Protein AF-0000000084686403 (afdb_homodimer)

Radius of gyration: 18.76 Å; Cα contacts (8 Å, |Δi|>4): 649; chains: 2; bounding box: 46×58×44 Å

InterPro domains:
  IPR029069 HotDog domain superfamily [SSF54637] (17-140)
  IPR039569 FAS1-like, dehydratase domain region [PF13452] (23-130)

pLDDT: mean 91.97, std 9.53, range [34.69, 98.69]

Sequence (284 aa):
MMSTYVKYSSMSEGDDFLDPVPSFEVTAERVDKYIESTQDETPQLREEDQQGRRIAPPMLAAVYVIEALRTRVGPPGGIHAKQQFKFHRPAYIGETLYTSAKVLKLYERKGRNYVEMTTQTHNQEGELVTSGMITRIWGKEAMMSTYVKYSSMSEGDDFLDPVPSFEVTAERVDKYIESTQDETPQLREEDQQGRRIAPPMLAAVYVIEALRTRVGPPGGIHAKQQFKFHRPAYIGETLYTSAKVLKLYERKGRNYVEMTTQTHNQEGELVTSGMITRIWGKEA

Nearest PDB structures (foldseek):
  4rlu-assembly1_A  TM=8.516E-01  e=9.416E-08  Mycobacterium tuberculosis H37Rv
  4rlj-assembly1_A  TM=8.560E-01  e=1.114E-07  Mycobacterium tuberculosis H37Rv
  4rlw-assembly1_A  TM=8.532E-01  e=1.319E-07  Mycobacterium tuberculosis H37Rv
  4rlt-assembly1_A  TM=8.498E-01  e=3.061E-07  Mycobacterium tuberculosis H37Rv
  8pwz-assembly1_A-2  TM=8.065E-01  e=1.247E-07  Mycobacterium tuberculosis H37Rv

Organism: NCBI:txid1198232

Foldseek 3Di:
DPLDAADLVNDDAFDKDDVVWDKDAAAPVVQVVVCVVVVPPPPQQVDADPVRWHFGDLVVQPCPCVCCCPRNHADPPKDFDDKDKDFDDTHTHGWMKTKIKGFHDWDDDPRWIKTKIKMWMATPVRHTGMIMITMMTGDDDD/DPLDAADLVNDDAFDKDDVVWDKDAAAPVVQVVVCVVVVPPPPQQVDADPVRWHFGDLVVQPCVCVCCCPRNHADPPKDFDDKDKDFDDTHTHGWMKTKIKGFHDWDDDPRWIKTKIKMWMATPVGHTGMIMITMMTGDDDD

Structure (mmCIF, N/CA/C/O backbone):
data_AF-0000000084686403-model_v1
#
loop_
_entity.id
_entity.type
_entity.pdbx_description
1 polymer 'MaoC domain protein dehydratase'
#
loop_
_atom_site.group_PDB
_atom_site.id
_atom_site.type_symbol
_atom_site.label_atom_id
_atom_site.label_alt_id
_atom_site.label_comp_id
_atom_site.label_asym_id
_atom_site.label_entity_id
_atom_site.label_seq_id
_atom_site.pdbx_PDB_ins_code
_atom_site.Cartn_x
_atom_site.Cartn_y
_atom_site.Cartn_z
_atom_site.occupancy
_atom_site.B_iso_or_equiv
_atom_site.auth_seq_id
_atom_site.auth_comp_id
_atom_site.auth_asym_id
_atom_site.auth_atom_id
_atom_site.pdbx_PDB_model_num
ATOM 1 N N . MET A 1 1 ? -6.684 30.422 2.424 1 34.69 1 MET A N 1
ATOM 2 C CA . MET A 1 1 ? -7.715 29.703 3.18 1 34.69 1 MET A CA 1
ATOM 3 C C . MET A 1 1 ? -7.094 28.688 4.125 1 34.69 1 MET A C 1
ATOM 5 O O . MET A 1 1 ? -6.223 27.922 3.725 1 34.69 1 MET A O 1
ATOM 9 N N . MET A 1 2 ? -6.898 28.859 5.352 1 43.03 2 MET A N 1
ATOM 10 C CA . MET A 1 2 ? -5.988 28.297 6.34 1 43.03 2 MET A CA 1
ATOM 11 C C . MET A 1 2 ? -6.113 26.766 6.383 1 43.03 2 MET A C 1
ATOM 13 O O . MET A 1 2 ? -7.207 26.234 6.594 1 43.03 2 MET A O 1
ATOM 17 N N . SER A 1 3 ? -5.559 25.969 5.543 1 53.5 3 SER A N 1
ATOM 18 C CA . SER A 1 3 ? -5.676 24.516 5.555 1 53.5 3 SER A CA 1
ATOM 19 C C . SER A 1 3 ? -5.656 23.969 6.977 1 53.5 3 SER A C 1
ATOM 21 O O . SER A 1 3 ? -4.676 24.141 7.703 1 53.5 3 SER A O 1
ATOM 23 N N . THR A 1 4 ? -6.762 24.094 7.836 1 74.25 4 THR A N 1
ATOM 24 C CA . THR A 1 4 ? -6.945 23.766 9.242 1 74.25 4 THR A CA 1
ATOM 25 C C . THR A 1 4 ? -6.707 22.281 9.492 1 74.25 4 THR A C 1
ATOM 27 O O . THR A 1 4 ? -7.211 21.438 8.75 1 74.25 4 THR A O 1
ATOM 30 N N . TYR A 1 5 ? -5.539 21.875 9.977 1 82.81 5 TYR A N 1
ATOM 31 C CA . TYR A 1 5 ? -5.238 20.516 10.398 1 82.81 5 TYR A CA 1
ATOM 32 C C . TYR A 1 5 ? -5.656 20.281 11.844 1 82.81 5 TYR A C 1
ATOM 34 O O . TYR A 1 5 ? -5.98 21.234 12.562 1 82.81 5 TYR A O 1
ATOM 42 N N . VAL A 1 6 ? -5.742 19.047 12.18 1 88.75 6 VAL A N 1
ATOM 43 C CA . VAL A 1 6 ? -6.102 18.656 13.539 1 88.75 6 VAL A CA 1
ATOM 44 C C . VAL A 1 6 ? -4.871 18.719 14.438 1 88.75 6 VAL A C 1
ATOM 46 O O . VAL A 1 6 ? -3.844 18.109 14.133 1 88.75 6 VAL A O 1
ATOM 49 N N . LYS A 1 7 ? -4.992 19.406 15.508 1 90.75 7 LYS A N 1
ATOM 50 C CA . LYS A 1 7 ? -3.898 19.453 16.484 1 90.75 7 LYS A CA 1
ATOM 51 C C . LYS A 1 7 ? -3.781 18.141 17.25 1 90.75 7 LYS A C 1
ATOM 53 O O . LYS A 1 7 ? -4.793 17.547 17.625 1 90.75 7 LYS A O 1
ATOM 58 N N . TYR A 1 8 ? -2.521 17.766 17.516 1 93.56 8 TYR A N 1
ATOM 59 C CA . TYR A 1 8 ? -2.285 16.547 18.297 1 93.56 8 TYR A CA 1
ATOM 60 C C . TYR A 1 8 ? -2.971 16.625 19.656 1 93.56 8 TYR A C 1
ATOM 62 O O . TYR A 1 8 ? -3.623 15.672 20.078 1 93.56 8 TYR A O 1
ATOM 70 N N . SER A 1 9 ? -2.885 17.75 20.281 1 93 9 SER A N 1
ATOM 71 C CA . SER A 1 9 ? -3.375 17.953 21.641 1 93 9 SER A CA 1
ATOM 72 C C . SER A 1 9 ? -4.898 17.922 21.688 1 93 9 SER A C 1
ATOM 74 O O . SER A 1 9 ? -5.488 17.797 22.766 1 93 9 SER A O 1
ATOM 76 N N . SER A 1 10 ? -5.492 18.094 20.547 1 92.19 10 SER A N 1
ATOM 77 C CA . SER A 1 10 ? -6.949 18.125 20.516 1 92.19 10 SER A CA 1
ATOM 78 C C . SER A 1 10 ? -7.531 16.734 20.312 1 92.19 10 SER A C 1
ATOM 80 O O . SER A 1 10 ? -8.75 16.547 20.406 1 92.19 10 SER A O 1
ATOM 82 N N . MET A 1 11 ? -6.656 15.781 20.016 1 93.62 11 MET A N 1
ATOM 83 C CA . MET A 1 11 ? -7.121 14.43 19.719 1 93.62 11 MET A CA 1
ATOM 84 C C . MET A 1 11 ? -7.273 13.602 20.984 1 93.62 11 MET A C 1
ATOM 86 O O . MET A 1 11 ? -6.523 13.789 21.953 1 93.62 11 MET A O 1
ATOM 90 N N . SER A 1 12 ? -8.297 12.711 20.906 1 96 12 SER A N 1
ATOM 91 C CA . SER A 1 12 ? -8.469 11.68 21.922 1 96 12 SER A CA 1
ATOM 92 C C . SER A 1 12 ? -8.594 10.297 21.297 1 96 12 SER A C 1
ATOM 94 O O . SER A 1 12 ? -9.125 10.164 20.188 1 96 12 SER A O 1
ATOM 96 N N . GLU A 1 13 ? -8.039 9.305 22.047 1 97.06 13 GLU A N 1
ATOM 97 C CA . GLU A 1 13 ? -8.273 7.941 21.594 1 97.06 13 GLU A CA 1
ATOM 98 C C . GLU A 1 13 ? -9.766 7.656 21.438 1 97.06 13 GLU A C 1
ATOM 100 O O . GLU A 1 13 ? -10.57 8.055 22.281 1 97.06 13 GLU A O 1
ATOM 105 N N . GLY A 1 14 ? -10.125 7.102 20.328 1 95.69 14 GLY A N 1
ATOM 106 C CA . GLY A 1 14 ? -11.523 6.832 20.031 1 95.69 14 GLY A CA 1
ATOM 107 C C . GLY A 1 14 ? -12.141 7.848 19.078 1 95.69 14 GLY A C 1
ATOM 108 O O . GLY A 1 14 ? -13.219 7.613 18.531 1 95.69 14 GLY A O 1
ATOM 109 N N . ASP A 1 15 ? -11.461 8.938 18.891 1 94.06 15 ASP A N 1
ATOM 110 C CA . ASP A 1 15 ? -11.969 9.961 18 1 94.06 15 ASP A CA 1
ATOM 111 C C . ASP A 1 15 ? -12.102 9.438 16.578 1 94.06 15 ASP A C 1
ATOM 113 O O . ASP A 1 15 ? -11.258 8.656 16.109 1 94.06 15 ASP A O 1
ATOM 117 N N . ASP A 1 16 ? -13.141 9.883 15.914 1 90.31 16 ASP A N 1
ATOM 118 C CA . ASP A 1 16 ? -13.281 9.641 14.477 1 90.31 16 ASP A CA 1
ATOM 119 C C . ASP A 1 16 ? -12.547 10.711 13.672 1 90.31 16 ASP A C 1
ATOM 121 O O . ASP A 1 16 ? -12.586 11.891 14.016 1 90.31 16 ASP A O 1
ATOM 125 N N . PHE A 1 17 ? -11.859 10.008 12.766 1 78.5 17 PHE A N 1
ATOM 126 C CA . PHE A 1 17 ? -11.203 10.906 11.82 1 78.5 17 PHE A CA 1
ATOM 127 C C . PHE A 1 17 ? -11.828 10.781 10.438 1 78.5 17 PHE A C 1
ATOM 129 O O . PHE A 1 17 ? -12.5 9.789 10.141 1 78.5 17 PHE A O 1
ATOM 136 N N . LEU A 1 18 ? -11.984 11.906 9.703 1 78 18 LEU A N 1
ATOM 137 C CA . LEU A 1 18 ? -12.438 11.969 8.32 1 78 18 LEU A CA 1
ATOM 138 C C . LEU A 1 18 ? -13.945 12.188 8.25 1 78 18 LEU A C 1
ATOM 140 O O . LEU A 1 18 ? -14.68 11.328 7.773 1 78 18 LEU A O 1
ATOM 144 N N . ASP A 1 19 ? -14.305 13.117 8.867 1 77.88 19 ASP A N 1
ATOM 145 C CA . ASP A 1 19 ? -15.703 13.531 8.812 1 77.88 19 ASP A CA 1
ATOM 146 C C . ASP A 1 19 ? -15.883 14.742 7.902 1 77.88 19 ASP A C 1
ATOM 148 O O . ASP A 1 19 ? -15.445 15.852 8.234 1 77.88 19 ASP A O 1
ATOM 152 N N . PRO A 1 20 ? -16.469 14.57 6.793 1 83.31 20 PRO A N 1
ATOM 153 C CA . PRO A 1 20 ? -17.203 13.414 6.262 1 83.31 20 PRO A CA 1
ATOM 154 C C . PRO A 1 20 ? -16.266 12.312 5.75 1 83.31 20 PRO A C 1
ATOM 156 O O . PRO A 1 20 ? -15.102 12.578 5.457 1 83.31 20 PRO A O 1
ATOM 159 N N . VAL A 1 21 ? -16.781 11.086 5.695 1 89.44 21 VAL A N 1
ATOM 160 C CA . VAL A 1 21 ? -16.047 9.938 5.195 1 89.44 21 VAL A CA 1
ATOM 161 C C . VAL A 1 21 ? -15.758 10.109 3.707 1 89.44 21 VAL A C 1
ATOM 163 O O . VAL A 1 21 ? -16.672 10.352 2.918 1 89.44 21 VAL A O 1
ATOM 166 N N . PRO A 1 22 ? -14.508 10.016 3.355 1 89.44 22 PRO A N 1
ATOM 167 C CA . PRO A 1 22 ? -14.188 10.141 1.933 1 89.44 22 PRO A CA 1
ATOM 168 C C . PRO A 1 22 ? -14.688 8.961 1.107 1 89.44 22 PRO A C 1
ATOM 170 O O . PRO A 1 22 ? -14.727 7.828 1.603 1 89.44 22 PRO A O 1
ATOM 173 N N . SER A 1 23 ? -15.102 9.312 -0.061 1 92.62 23 SER A N 1
ATOM 174 C CA . SER A 1 23 ? -15.508 8.281 -1.009 1 92.62 23 SER A CA 1
ATOM 175 C C . SER A 1 23 ? -14.508 8.164 -2.16 1 92.62 23 SER A C 1
ATOM 177 O O . SER A 1 23 ? -13.844 9.141 -2.512 1 92.62 23 SER A O 1
ATOM 179 N N . PHE A 1 24 ? -14.414 6.969 -2.721 1 96.88 24 PHE A N 1
ATOM 180 C CA . PHE A 1 24 ? -13.508 6.676 -3.828 1 96.88 24 PHE A CA 1
ATOM 181 C C . PHE A 1 24 ? -14.164 5.727 -4.824 1 96.88 24 PHE A C 1
ATOM 183 O O . PHE A 1 24 ? -14.445 4.57 -4.5 1 96.88 24 PHE A O 1
ATOM 190 N N . GLU A 1 25 ? -14.359 6.215 -6.023 1 98.12 25 GLU A N 1
ATOM 191 C CA . GLU A 1 25 ? -14.891 5.344 -7.066 1 98.12 25 GLU A CA 1
ATOM 192 C C . GLU A 1 25 ? -13.781 4.559 -7.754 1 98.12 25 GLU A C 1
ATOM 194 O O . GLU A 1 25 ? -12.82 5.145 -8.258 1 98.12 25 GLU A O 1
ATOM 199 N N . VAL A 1 26 ? -14 3.268 -7.797 1 98.38 26 VAL A N 1
ATOM 200 C CA . VAL A 1 26 ? -13.055 2.416 -8.516 1 98.38 26 VAL A CA 1
ATOM 201 C C . VAL A 1 26 ? -13.398 2.402 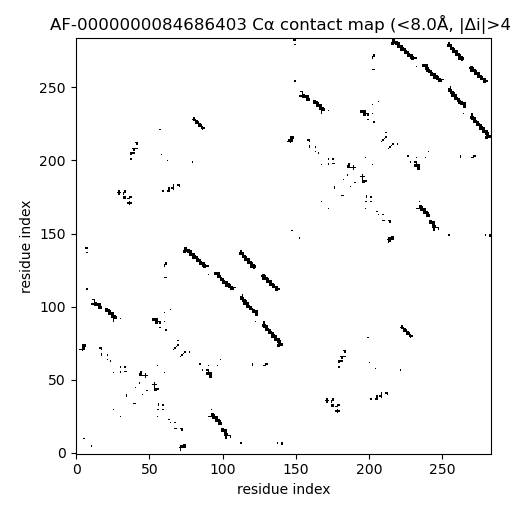-10 1 98.38 26 VAL A C 1
ATOM 203 O O . VAL A 1 26 ? -14.352 1.738 -10.422 1 98.38 26 VAL A O 1
ATOM 206 N N . THR A 1 27 ? -12.578 3.137 -10.742 1 98.06 27 THR A N 1
ATOM 207 C CA . THR A 1 27 ? -12.812 3.17 -12.18 1 98.06 27 THR A CA 1
ATOM 208 C C . THR A 1 27 ? -11.734 2.389 -12.922 1 98.06 27 THR A C 1
ATOM 210 O O . THR A 1 27 ? -10.648 2.148 -12.383 1 98.06 27 THR A O 1
ATOM 213 N N . ALA A 1 28 ? -12.125 2.021 -14.188 1 97.31 28 ALA A N 1
ATOM 214 C CA . ALA A 1 28 ? -11.133 1.354 -15.031 1 97.31 28 ALA A CA 1
ATOM 215 C C . ALA A 1 28 ? -9.898 2.227 -15.227 1 97.31 28 ALA A C 1
ATOM 217 O O . ALA A 1 28 ? -8.773 1.73 -15.203 1 97.31 28 ALA A O 1
ATOM 218 N N . GLU A 1 29 ? -10.133 3.48 -15.367 1 97.62 29 GLU A N 1
ATOM 219 C CA . GLU A 1 29 ? -9.039 4.418 -15.586 1 97.62 29 GLU A CA 1
ATOM 220 C C . GLU A 1 29 ? -8.086 4.445 -14.391 1 97.62 29 GLU A C 1
ATOM 222 O O . GLU A 1 29 ? -6.867 4.375 -14.555 1 97.62 29 GLU A O 1
ATOM 227 N N . ARG A 1 30 ? -8.586 4.559 -13.195 1 97.38 30 ARG A N 1
ATOM 228 C CA . ARG A 1 30 ? -7.766 4.602 -11.992 1 97.38 30 ARG A CA 1
ATOM 229 C C . ARG A 1 30 ? -7 3.295 -11.805 1 97.38 30 ARG A C 1
ATOM 231 O O . ARG A 1 30 ? -5.812 3.311 -11.469 1 97.38 30 ARG A O 1
ATOM 238 N N . VAL A 1 31 ? -7.719 2.197 -12.039 1 97.5 31 VAL A N 1
ATOM 239 C CA . VAL A 1 31 ? -7.082 0.889 -11.922 1 97.5 31 VAL A CA 1
ATOM 240 C C . VAL A 1 31 ? -5.945 0.776 -12.93 1 97.5 31 VAL A C 1
ATOM 242 O O . VAL A 1 31 ? -4.84 0.346 -12.586 1 97.5 31 VAL A O 1
ATOM 245 N N . ASP A 1 32 ? -6.16 1.185 -14.172 1 97.06 32 ASP A N 1
ATOM 246 C CA . ASP A 1 32 ? -5.141 1.088 -15.219 1 97.06 32 ASP A CA 1
ATOM 247 C C . ASP A 1 32 ? -3.938 1.967 -14.891 1 97.06 32 ASP A C 1
ATOM 249 O O . ASP A 1 32 ? -2.791 1.552 -15.078 1 97.06 32 ASP A O 1
ATOM 253 N N . LYS A 1 33 ? -4.16 3.145 -14.43 1 97.44 33 LYS A N 1
ATOM 254 C CA . LYS A 1 33 ? -3.068 4.031 -14.039 1 97.44 33 LYS A CA 1
ATOM 255 C C . LYS A 1 33 ? -2.26 3.432 -12.891 1 97.44 33 LYS A C 1
ATOM 257 O O . LYS A 1 33 ? -1.031 3.539 -12.867 1 97.44 33 LYS A O 1
ATOM 262 N N . TYR A 1 34 ? -2.971 2.838 -11.922 1 97.69 34 TYR A N 1
ATOM 263 C CA . TYR A 1 34 ? -2.291 2.213 -10.797 1 97.69 34 TYR A CA 1
ATOM 264 C C . TYR A 1 34 ? -1.388 1.078 -11.258 1 97.69 34 TYR A C 1
ATOM 266 O O . TYR A 1 34 ? -0.225 0.996 -10.859 1 97.69 34 TYR A O 1
ATOM 274 N N . ILE A 1 35 ? -1.895 0.262 -12.094 1 96.31 35 ILE A N 1
ATOM 275 C CA . ILE A 1 35 ? -1.153 -0.878 -12.625 1 96.31 35 ILE A CA 1
ATOM 276 C C . ILE A 1 35 ? 0.064 -0.386 -13.406 1 96.31 35 ILE A C 1
ATOM 278 O O . ILE A 1 35 ? 1.158 -0.938 -13.273 1 96.31 35 ILE A O 1
ATOM 282 N N . GLU A 1 36 ? -0.089 0.616 -14.164 1 96.12 36 GLU A N 1
ATOM 283 C CA . GLU A 1 36 ? 1.023 1.185 -14.922 1 96.12 36 GLU A CA 1
ATOM 284 C C . GLU A 1 36 ? 2.086 1.762 -13.984 1 96.12 36 GLU A C 1
ATOM 286 O O . GLU A 1 36 ? 3.283 1.57 -14.211 1 96.12 36 GLU A O 1
ATOM 291 N N . SER A 1 37 ? 1.654 2.416 -12.977 1 97.12 37 SER A N 1
ATOM 292 C CA . SER A 1 37 ? 2.572 3.072 -12.047 1 97.12 37 SER A CA 1
ATOM 293 C C . SER A 1 37 ? 3.4 2.053 -11.273 1 97.12 37 SER A C 1
ATOM 295 O O . SER A 1 37 ? 4.574 2.291 -10.984 1 97.12 37 SER A O 1
ATOM 297 N N . THR A 1 38 ? 2.805 0.963 -10.914 1 95.81 38 THR A N 1
ATOM 298 C CA . THR A 1 38 ? 3.469 -0.049 -10.094 1 95.81 38 THR A CA 1
ATOM 299 C C . THR A 1 38 ? 4.102 -1.123 -10.977 1 95.81 38 THR A C 1
ATOM 301 O O . THR A 1 38 ? 4.77 -2.029 -10.477 1 95.81 38 THR A O 1
ATOM 304 N N . GLN A 1 39 ? 3.795 -1.114 -12.25 1 93.88 39 GLN A N 1
ATOM 305 C CA . GLN A 1 39 ? 4.234 -2.137 -13.195 1 93.88 39 GLN A CA 1
ATOM 306 C C . GLN A 1 39 ? 3.682 -3.508 -12.82 1 93.88 39 GLN A C 1
ATOM 308 O O . GLN A 1 39 ? 4.391 -4.512 -12.891 1 93.88 39 GLN A O 1
ATOM 313 N N . ASP A 1 40 ? 2.477 -3.469 -12.297 1 91.06 40 ASP A N 1
ATOM 314 C CA . ASP A 1 40 ? 1.8 -4.711 -11.945 1 91.06 40 ASP A CA 1
ATOM 315 C C . ASP A 1 40 ? 1.185 -5.371 -13.172 1 91.06 40 ASP A C 1
ATOM 317 O O . ASP A 1 40 ? 0.108 -4.977 -13.625 1 91.06 40 ASP A O 1
ATOM 321 N N . GLU A 1 41 ? 1.772 -6.426 -13.609 1 85.62 41 GLU A N 1
ATOM 322 C CA . GLU A 1 41 ? 1.34 -7.105 -14.828 1 85.62 41 GLU A CA 1
ATOM 323 C C . GLU A 1 41 ? 0.583 -8.391 -14.5 1 85.62 41 GLU A C 1
ATOM 325 O O . GLU A 1 41 ? 0.539 -9.312 -15.312 1 85.62 41 GLU A O 1
ATOM 330 N N . THR A 1 42 ? 0.108 -8.484 -13.328 1 87.88 42 THR A N 1
ATOM 331 C CA . THR A 1 42 ? -0.677 -9.656 -12.945 1 87.88 42 THR A CA 1
ATOM 332 C C . THR A 1 42 ? -1.881 -9.82 -13.867 1 87.88 42 THR A C 1
ATOM 334 O O . THR A 1 42 ? -2.727 -8.93 -13.961 1 87.88 42 THR A O 1
ATOM 337 N N . PRO A 1 43 ? -2.039 -10.906 -14.5 1 86.69 43 PRO A N 1
ATOM 338 C CA . PRO A 1 43 ? -3.092 -11.109 -15.5 1 86.69 43 PRO A CA 1
ATOM 339 C C . PRO A 1 43 ? -4.492 -10.898 -14.922 1 86.69 43 PRO A C 1
ATOM 341 O O . PRO A 1 43 ? -5.359 -10.328 -15.594 1 86.69 43 PRO A O 1
ATOM 344 N N . GLN A 1 44 ? -4.691 -11.289 -13.742 1 87 44 GLN A N 1
ATOM 345 C CA . GLN A 1 44 ? -6.008 -11.211 -13.109 1 87 44 GLN A CA 1
ATOM 346 C C . GLN A 1 44 ? -6.477 -9.766 -13 1 87 44 GLN A C 1
ATOM 348 O O . GLN A 1 44 ? -7.676 -9.508 -12.883 1 87 44 GLN A O 1
ATOM 353 N N . LEU A 1 45 ? -5.535 -8.844 -13.023 1 91.19 45 LEU A N 1
ATOM 354 C CA . LEU A 1 45 ? -5.891 -7.438 -12.875 1 91.19 45 LEU A CA 1
ATOM 355 C C . LEU A 1 45 ? -6.332 -6.844 -14.203 1 91.19 45 LEU A C 1
ATOM 357 O O . LEU A 1 45 ? -6.902 -5.754 -14.242 1 91.19 45 LEU A O 1
ATOM 361 N N . ARG A 1 46 ? -6.113 -7.59 -15.25 1 91.19 46 ARG A N 1
ATOM 362 C CA . ARG A 1 46 ? -6.414 -7.059 -16.578 1 91.19 46 ARG A CA 1
ATOM 363 C C . ARG A 1 46 ? -7.504 -7.871 -17.266 1 91.19 46 ARG A C 1
ATOM 365 O O . ARG A 1 46 ? -7.949 -7.527 -18.359 1 91.19 46 ARG A O 1
ATOM 372 N N . GLU A 1 47 ? -7.891 -8.898 -16.625 1 91.94 47 GLU A N 1
ATOM 373 C CA . GLU A 1 47 ? -8.883 -9.797 -17.219 1 91.94 47 GLU A CA 1
ATOM 374 C C . GLU A 1 47 ? -10.18 -9.797 -16.422 1 91.94 47 GLU A C 1
ATOM 376 O O . GLU A 1 47 ? -10.156 -9.617 -15.195 1 91.94 47 GLU A O 1
ATOM 381 N N . GLU A 1 48 ? -11.242 -9.945 -17.141 1 94.06 48 GLU A N 1
ATOM 382 C CA . GLU A 1 48 ? -12.531 -10.109 -16.484 1 94.06 48 GLU A CA 1
ATOM 383 C C . GLU A 1 48 ? -12.695 -11.523 -15.922 1 94.06 48 GLU A C 1
ATOM 385 O O . GLU A 1 48 ? -12.195 -12.484 -16.516 1 94.06 48 GLU A O 1
ATOM 390 N N . ASP A 1 49 ? -13.375 -11.539 -14.797 1 90.38 49 ASP A N 1
ATOM 391 C CA . ASP A 1 49 ? -13.688 -12.867 -14.281 1 90.38 49 ASP A CA 1
ATOM 392 C C . ASP A 1 49 ? -14.891 -13.469 -15.008 1 90.38 49 ASP A C 1
ATOM 394 O O . ASP A 1 49 ? -15.336 -12.938 -16.031 1 90.38 49 ASP A O 1
ATOM 398 N N . GLN A 1 50 ? -15.273 -14.594 -14.5 1 91.69 50 GLN A N 1
ATOM 399 C CA . GLN A 1 50 ? -16.344 -15.344 -15.148 1 91.69 50 GLN A CA 1
ATOM 400 C C . GLN A 1 50 ? -17.641 -14.539 -15.18 1 91.69 50 GLN A C 1
ATOM 402 O O . GLN A 1 50 ? -18.5 -14.773 -16.016 1 91.69 50 GLN A O 1
ATOM 407 N N . GLN A 1 51 ? -17.812 -13.586 -14.305 1 94.25 51 GLN A N 1
ATOM 408 C CA . GLN A 1 51 ? -19.016 -12.766 -14.219 1 94.25 51 GLN A CA 1
ATOM 409 C C . GLN A 1 51 ? -18.828 -11.438 -14.953 1 94.25 51 GLN A C 1
ATOM 411 O O . GLN A 1 51 ? -19.672 -10.547 -14.867 1 94.25 51 GLN A O 1
ATOM 416 N N . GLY A 1 52 ? -17.719 -11.289 -15.578 1 94.44 52 GLY A N 1
ATOM 417 C CA . GLY A 1 52 ? -17.453 -10.086 -16.344 1 94.44 52 GLY A CA 1
ATOM 418 C C . GLY A 1 52 ? -16.938 -8.938 -15.5 1 94.44 52 GLY A C 1
ATOM 419 O O . GLY A 1 52 ? -17.031 -7.773 -15.898 1 94.44 52 GLY A O 1
ATOM 420 N N . ARG A 1 53 ? -16.5 -9.305 -14.359 1 95.5 53 ARG A N 1
ATOM 421 C CA . ARG A 1 53 ? -16.016 -8.273 -13.453 1 95.5 53 ARG A CA 1
ATOM 422 C C . ARG A 1 53 ? -14.492 -8.219 -13.445 1 95.5 53 ARG A C 1
ATOM 424 O O . ARG A 1 53 ? -13.828 -9.242 -13.609 1 95.5 53 ARG A O 1
ATOM 431 N N . ARG A 1 54 ? -13.969 -7.051 -13.266 1 96.5 54 ARG A N 1
ATOM 432 C CA . ARG A 1 54 ? -12.531 -6.844 -13.102 1 96.5 54 ARG A CA 1
ATOM 433 C C . ARG A 1 54 ? -12.211 -6.328 -11.703 1 96.5 54 ARG A C 1
ATOM 435 O O . ARG A 1 54 ? -12.914 -5.457 -11.18 1 96.5 54 ARG A O 1
ATOM 442 N N . ILE A 1 55 ? -11.195 -6.848 -11.164 1 96.06 55 ILE A N 1
ATOM 443 C CA . ILE A 1 55 ? -10.852 -6.508 -9.789 1 96.06 55 ILE A CA 1
ATOM 444 C C . ILE A 1 55 ? -9.844 -5.359 -9.781 1 96.06 55 ILE A C 1
ATOM 446 O O . ILE A 1 55 ? -9.141 -5.137 -10.766 1 96.06 55 ILE A O 1
ATOM 450 N N . ALA A 1 56 ? -9.859 -4.637 -8.703 1 96.38 56 ALA A N 1
ATOM 451 C CA . ALA A 1 56 ? -8.836 -3.627 -8.422 1 96.38 56 ALA A CA 1
ATOM 452 C C . ALA A 1 56 ? -7.656 -4.234 -7.676 1 96.38 56 ALA A C 1
ATOM 454 O O . ALA A 1 56 ? -7.816 -5.207 -6.934 1 96.38 56 ALA A O 1
ATOM 455 N N . PRO A 1 57 ? -6.441 -3.646 -7.914 1 95.5 57 PRO A N 1
ATOM 456 C CA . PRO A 1 57 ? -5.367 -4.047 -7.004 1 95.5 57 PRO A CA 1
ATOM 457 C C . PRO A 1 57 ? -5.727 -3.828 -5.535 1 95.5 57 PRO A C 1
ATOM 459 O O . PRO A 1 57 ? -6.262 -2.773 -5.176 1 95.5 57 PRO A O 1
ATOM 462 N N . PRO A 1 58 ? -5.453 -4.727 -4.676 1 93.69 58 PRO A N 1
ATOM 463 C CA . PRO A 1 58 ? -5.871 -4.633 -3.275 1 93.69 58 PRO A CA 1
ATOM 464 C C . PRO A 1 58 ? -5.395 -3.348 -2.604 1 93.69 58 PRO A C 1
ATOM 466 O O . PRO A 1 58 ? -6.16 -2.703 -1.884 1 93.69 58 PRO A O 1
ATOM 469 N N . MET A 1 59 ? -4.227 -2.996 -2.854 1 94 59 MET A N 1
ATOM 470 C CA . MET A 1 59 ? -3.656 -1.839 -2.17 1 94 59 MET A CA 1
ATOM 471 C C . MET A 1 59 ? -4.348 -0.553 -2.609 1 94 59 MET A C 1
ATOM 473 O O . MET A 1 59 ? -4.453 0.397 -1.83 1 94 59 MET A O 1
ATOM 477 N N . LEU A 1 60 ? -4.77 -0.49 -3.836 1 96 60 LEU A N 1
ATOM 478 C CA . LEU A 1 60 ? -5.508 0.694 -4.258 1 96 60 LEU A CA 1
ATOM 479 C C . LEU A 1 60 ? -6.719 0.93 -3.359 1 96 60 LEU A C 1
ATOM 481 O O . LEU A 1 60 ? -6.992 2.066 -2.965 1 96 60 LEU A O 1
ATOM 485 N N . ALA A 1 61 ? -7.426 -0.092 -2.945 1 94.19 61 ALA A N 1
ATOM 486 C CA . ALA A 1 61 ? -8.617 -0.014 -2.104 1 94.19 61 ALA A CA 1
ATOM 487 C C . ALA A 1 61 ? -8.258 0.409 -0.682 1 94.19 61 ALA A C 1
ATOM 489 O O . ALA A 1 61 ? -9.133 0.811 0.091 1 94.19 61 ALA A O 1
ATOM 490 N N . ALA A 1 62 ? -6.996 0.324 -0.384 1 93.88 62 ALA A N 1
ATOM 491 C CA . ALA A 1 62 ? -6.574 0.604 0.986 1 93.88 62 ALA A CA 1
ATOM 492 C C . ALA A 1 62 ? -5.91 1.974 1.087 1 93.88 62 ALA A C 1
ATOM 494 O O . ALA A 1 62 ? -6.109 2.695 2.066 1 93.88 62 ALA A O 1
ATOM 495 N N . VAL A 1 63 ? -5.203 2.363 0.088 1 91.12 63 VAL A N 1
ATOM 496 C CA . VAL A 1 63 ? -4.234 3.432 0.301 1 91.12 63 VAL A CA 1
ATOM 497 C C . VAL A 1 63 ? -4.793 4.75 -0.225 1 91.12 63 VAL A C 1
ATOM 499 O O . VAL A 1 63 ? -4.234 5.82 0.042 1 91.12 63 VAL A O 1
ATOM 502 N N . TYR A 1 64 ? -5.895 4.762 -0.876 1 87.44 64 TYR A N 1
ATOM 503 C CA . TYR A 1 64 ? -6.461 6 -1.404 1 87.44 64 TYR A CA 1
ATOM 504 C C . TYR A 1 64 ? -6.781 6.977 -0.279 1 87.44 64 TYR A C 1
ATOM 506 O O . TYR A 1 64 ? -6.844 8.188 -0.5 1 87.44 64 TYR A O 1
ATOM 514 N N . VAL A 1 65 ? -6.898 6.547 0.901 1 88.25 65 VAL A N 1
ATOM 515 C CA . VAL A 1 65 ? -7.336 7.348 2.039 1 88.25 65 VAL A CA 1
ATOM 516 C C . VAL A 1 65 ? -6.156 8.141 2.598 1 88.25 65 VAL A C 1
ATOM 518 O O . VAL A 1 65 ? -6.344 9.086 3.371 1 88.25 65 VAL A O 1
ATOM 521 N N . ILE A 1 66 ? -4.961 7.73 2.229 1 86.56 66 ILE A N 1
ATOM 522 C CA . ILE A 1 66 ? -3.76 8.32 2.809 1 86.56 66 ILE A CA 1
ATOM 523 C C . ILE A 1 66 ? -3.742 9.82 2.549 1 86.56 66 ILE A C 1
ATOM 525 O O . ILE A 1 66 ? -3.367 10.609 3.424 1 86.56 66 ILE A O 1
ATOM 529 N N . GLU A 1 67 ? -4.203 10.203 1.446 1 84.19 67 GLU A N 1
ATOM 530 C CA . GLU A 1 67 ? -4.297 11.625 1.127 1 84.19 67 GLU A CA 1
ATOM 531 C C . GLU A 1 67 ? -5.133 12.375 2.162 1 84.19 67 GLU A C 1
ATOM 533 O O . GLU A 1 67 ? -4.742 13.445 2.627 1 84.19 67 GLU A O 1
ATOM 538 N N . ALA A 1 68 ? -6.305 11.836 2.473 1 84.31 68 ALA A N 1
ATOM 539 C CA . ALA A 1 68 ? -7.203 12.477 3.426 1 84.31 68 ALA A CA 1
ATOM 540 C C . ALA A 1 68 ? -6.559 12.586 4.805 1 84.31 68 ALA A C 1
ATOM 542 O O . ALA A 1 68 ? -6.688 13.609 5.477 1 84.31 68 ALA A O 1
ATOM 543 N N . LEU A 1 69 ? -5.84 11.602 5.188 1 86.19 69 LEU A N 1
ATOM 544 C CA . LEU A 1 69 ? -5.172 11.609 6.488 1 86.19 69 LEU A CA 1
ATOM 545 C C . LEU A 1 69 ? -4.055 12.641 6.516 1 86.19 69 LEU A C 1
ATOM 547 O O . LEU A 1 69 ? -3.84 13.305 7.535 1 86.19 69 LEU A O 1
ATOM 551 N N . ARG A 1 70 ? -3.42 12.812 5.434 1 81.25 70 ARG A N 1
ATOM 552 C CA . ARG A 1 70 ? -2.311 13.758 5.344 1 81.25 70 ARG A CA 1
ATOM 553 C C . ARG A 1 70 ? -2.82 15.195 5.23 1 81.25 70 ARG A C 1
ATOM 555 O O . ARG A 1 70 ? -2.299 16.094 5.887 1 81.25 70 ARG A O 1
ATOM 562 N N . THR A 1 71 ? -3.906 15.398 4.426 1 78.88 71 THR A N 1
ATOM 563 C CA . THR A 1 71 ? -4.258 16.75 4.023 1 78.88 71 THR A CA 1
ATOM 564 C C . THR A 1 71 ? -5.414 17.281 4.867 1 78.88 71 THR A C 1
ATOM 566 O O . THR A 1 71 ? -5.523 18.484 5.094 1 78.88 71 THR A O 1
ATOM 569 N N . ARG A 1 72 ? -6.258 16.406 5.254 1 77.69 72 ARG A N 1
ATOM 570 C CA . ARG A 1 72 ? -7.414 16.891 6 1 77.69 72 ARG A CA 1
ATOM 571 C C . ARG A 1 72 ? -7.141 16.875 7.5 1 77.69 72 ARG A C 1
ATOM 573 O O . ARG A 1 72 ? -7.684 17.703 8.242 1 77.69 72 ARG A O 1
ATOM 580 N N . VAL A 1 73 ? -6.234 15.984 7.848 1 78.44 73 VAL A N 1
ATOM 581 C CA . VAL A 1 73 ? -6.152 15.805 9.297 1 78.44 73 VAL A CA 1
ATOM 582 C C . VAL A 1 73 ? -4.746 16.141 9.781 1 78.44 73 VAL A C 1
ATOM 584 O O . VAL A 1 73 ? -4.574 16.688 10.867 1 78.44 73 VAL A O 1
ATOM 587 N N . GLY A 1 74 ? -3.752 15.883 9.023 1 82.19 74 GLY A N 1
ATOM 588 C CA . GLY A 1 74 ? -2.385 16 9.508 1 82.19 74 GLY A CA 1
ATOM 589 C C . GLY A 1 74 ? -1.751 17.344 9.18 1 82.19 74 GLY A C 1
ATOM 590 O O . GLY A 1 74 ? -1.993 17.891 8.109 1 82.19 74 GLY A O 1
ATOM 591 N N . PRO A 1 75 ? -1.023 17.953 10.164 1 83.56 75 PRO A N 1
ATOM 592 C CA . PRO A 1 75 ? -0.238 19.141 9.859 1 83.56 75 PRO A CA 1
ATOM 593 C C . PRO A 1 75 ? 0.933 18.859 8.922 1 83.56 75 PRO A C 1
ATOM 595 O O . PRO A 1 75 ? 1.289 17.688 8.711 1 83.56 75 PRO A O 1
ATOM 598 N N . PRO A 1 76 ? 1.513 19.938 8.328 1 82.5 76 PRO A N 1
ATOM 599 C CA . PRO A 1 76 ? 2.705 19.734 7.5 1 82.5 76 PRO A CA 1
ATOM 600 C C . PRO A 1 76 ? 3.857 19.094 8.266 1 82.5 76 PRO A C 1
ATOM 602 O O . PRO A 1 76 ? 3.975 19.281 9.484 1 82.5 76 PRO A O 1
ATOM 605 N N . GLY A 1 77 ? 4.648 18.328 7.547 1 84.88 77 GLY A N 1
ATOM 606 C CA . GLY A 1 77 ? 5.852 17.766 8.141 1 84.88 77 GLY A CA 1
ATOM 607 C C . GLY A 1 77 ? 5.617 16.406 8.781 1 84.88 77 GLY A C 1
ATOM 608 O O . GLY A 1 77 ? 6.543 15.812 9.336 1 84.88 77 GLY A O 1
ATOM 609 N N . GLY A 1 78 ? 4.41 15.961 8.82 1 90.88 78 GLY A N 1
ATOM 610 C CA . GLY A 1 78 ? 4.133 14.633 9.336 1 90.88 78 GLY A CA 1
ATOM 611 C C . GLY A 1 78 ? 4.773 13.531 8.516 1 90.88 78 GLY A C 1
ATOM 612 O O . GLY A 1 78 ? 5.109 13.734 7.344 1 90.88 78 GLY A O 1
ATOM 613 N N . ILE A 1 79 ? 5.008 12.414 9.164 1 91.88 79 ILE A N 1
ATOM 614 C CA . ILE A 1 79 ? 5.676 11.273 8.531 1 91.88 79 ILE A CA 1
ATOM 615 C C . ILE A 1 79 ? 4.766 10.055 8.57 1 91.88 79 ILE A C 1
ATOM 617 O O . ILE A 1 79 ? 4.16 9.75 9.602 1 91.88 79 ILE A O 1
ATOM 621 N N . HIS A 1 80 ? 4.535 9.469 7.469 1 93.81 80 HIS A N 1
ATOM 622 C CA . HIS A 1 80 ? 3.865 8.18 7.391 1 93.81 80 HIS A CA 1
ATOM 623 C C . HIS A 1 80 ? 4.797 7.047 7.816 1 93.81 80 HIS A C 1
ATOM 625 O O . HIS A 1 80 ? 5.676 6.641 7.055 1 93.81 80 HIS A O 1
ATOM 631 N N . ALA A 1 81 ? 4.59 6.445 8.953 1 95.94 81 ALA A N 1
ATOM 632 C CA . ALA A 1 81 ? 5.609 5.605 9.578 1 95.94 81 ALA A CA 1
ATOM 633 C C . ALA A 1 81 ? 5.34 4.129 9.312 1 95.94 81 ALA A C 1
ATOM 635 O O . ALA A 1 81 ? 6.25 3.381 8.945 1 95.94 81 ALA A O 1
ATOM 636 N N . LYS A 1 82 ? 4.156 3.703 9.617 1 96.5 82 LYS A N 1
ATOM 637 C CA . LYS A 1 82 ? 3.805 2.289 9.523 1 96.5 82 LYS A CA 1
ATOM 638 C C . LYS A 1 82 ? 2.377 2.111 9.008 1 96.5 82 LYS A C 1
ATOM 640 O O . LYS A 1 82 ? 1.526 2.98 9.219 1 96.5 82 LYS A O 1
ATOM 645 N N . GLN A 1 83 ? 2.164 0.995 8.469 1 96.12 83 GLN A N 1
ATOM 646 C CA . GLN A 1 83 ? 0.809 0.617 8.086 1 96.12 83 GLN A CA 1
ATOM 647 C C . GLN A 1 83 ? 0.644 -0.9 8.062 1 96.12 83 GLN A C 1
ATOM 649 O O . GLN A 1 83 ? 1.613 -1.632 7.855 1 96.12 83 GLN A O 1
ATOM 654 N N . GLN A 1 84 ? -0.505 -1.308 8.289 1 97.5 84 GLN A N 1
ATOM 655 C CA . GLN A 1 84 ? -0.951 -2.691 8.172 1 97.5 84 GLN A CA 1
ATOM 656 C C . GLN A 1 84 ? -2.361 -2.766 7.598 1 97.5 84 GLN A C 1
ATOM 658 O O . GLN A 1 84 ? -3.238 -1.988 7.98 1 97.5 84 GLN A O 1
ATOM 663 N N . PHE A 1 85 ? -2.48 -3.676 6.703 1 97.81 85 PHE A N 1
ATOM 664 C CA . PHE A 1 85 ? -3.812 -3.873 6.141 1 97.81 85 PHE A CA 1
ATOM 665 C C . PHE A 1 85 ? -4.141 -5.359 6.035 1 97.81 85 PHE A C 1
ATOM 667 O O . PHE A 1 85 ? -3.252 -6.18 5.789 1 97.81 85 PHE A O 1
ATOM 674 N N . LYS A 1 86 ? -5.355 -5.637 6.215 1 98.19 86 LYS A N 1
ATOM 675 C CA . LYS A 1 86 ? -5.969 -6.93 5.906 1 98.19 86 LYS A CA 1
ATOM 676 C C . LYS A 1 86 ? -7 -6.797 4.789 1 98.19 86 LYS A C 1
ATOM 678 O O . LYS A 1 86 ? -7.789 -5.852 4.777 1 98.19 86 LYS A O 1
ATOM 683 N N . PHE A 1 87 ? -6.953 -7.723 3.92 1 97.88 87 PHE A N 1
ATOM 684 C CA . PHE A 1 87 ? -7.871 -7.703 2.787 1 97.88 87 PHE A CA 1
ATOM 685 C C . PHE A 1 87 ? -8.914 -8.805 2.92 1 97.88 87 PHE A C 1
ATOM 687 O O . PHE A 1 87 ? -8.578 -9.992 2.908 1 97.88 87 PHE A O 1
ATOM 694 N N . HIS A 1 88 ? -10.188 -8.391 2.936 1 98 88 HIS A N 1
ATOM 695 C CA . HIS A 1 88 ? -11.25 -9.32 3.283 1 98 88 HIS A CA 1
ATOM 696 C C . HIS A 1 88 ? -11.977 -9.82 2.037 1 98 88 HIS A C 1
ATOM 698 O O . HIS A 1 88 ? -12.508 -10.93 2.029 1 98 88 HIS A O 1
ATOM 704 N N . ARG A 1 89 ? -12.094 -9.047 1.077 1 96.75 89 ARG A N 1
ATOM 705 C CA . ARG A 1 89 ? -12.648 -9.406 -0.222 1 96.75 89 ARG A CA 1
ATOM 706 C C . ARG A 1 89 ? -12.109 -8.5 -1.321 1 96.75 89 ARG A C 1
ATOM 708 O O . ARG A 1 89 ? -11.633 -7.395 -1.045 1 96.75 89 ARG A O 1
ATOM 715 N N . PRO A 1 90 ? -12.164 -8.914 -2.584 1 96.06 90 PRO A N 1
ATOM 716 C CA . PRO A 1 90 ? -11.734 -8.031 -3.67 1 96.06 90 PRO A CA 1
ATOM 717 C C . PRO A 1 90 ? -12.633 -6.809 -3.83 1 96.06 90 PRO A C 1
ATOM 719 O O . PRO A 1 90 ? -13.82 -6.867 -3.494 1 96.06 90 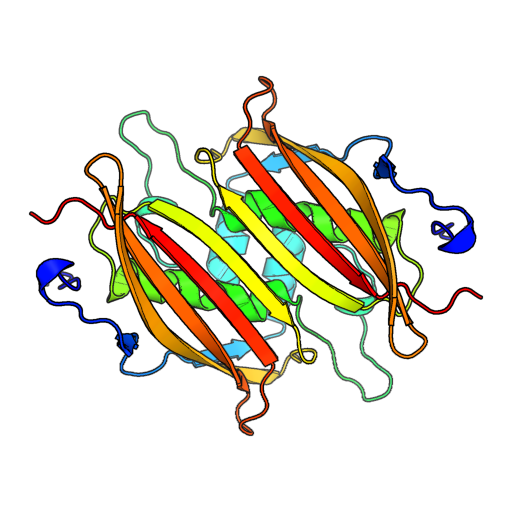PRO A O 1
ATOM 722 N N . ALA A 1 91 ? -12.031 -5.727 -4.219 1 97.62 91 ALA A N 1
ATOM 723 C CA . ALA A 1 91 ? -12.789 -4.602 -4.762 1 97.62 91 ALA A CA 1
ATOM 724 C C . ALA A 1 91 ? -12.938 -4.719 -6.277 1 97.62 91 ALA A C 1
ATOM 726 O O . ALA A 1 91 ? -12 -5.129 -6.965 1 97.62 91 ALA A O 1
ATOM 727 N N . TYR A 1 92 ? -14.047 -4.273 -6.84 1 98.06 92 TYR A N 1
ATOM 728 C CA . TYR A 1 92 ? -14.305 -4.391 -8.266 1 98.06 92 TYR A CA 1
ATOM 729 C C . TYR A 1 92 ? -14.461 -3.016 -8.906 1 98.06 92 TYR A C 1
ATOM 731 O O . TYR A 1 92 ? -14.953 -2.078 -8.273 1 98.06 92 TYR A O 1
ATOM 739 N N . ILE A 1 93 ? -13.992 -2.973 -10.141 1 98.12 93 ILE A N 1
ATOM 740 C CA . ILE A 1 93 ? -14.266 -1.779 -10.93 1 98.12 93 ILE A CA 1
ATOM 741 C C . ILE A 1 93 ? -15.773 -1.51 -10.953 1 98.12 93 ILE A C 1
ATOM 743 O O . ILE A 1 93 ? -16.578 -2.434 -11.125 1 98.12 93 ILE A O 1
ATOM 747 N N . GLY A 1 94 ? -16.125 -0.275 -10.688 1 98 94 GLY A N 1
ATOM 748 C CA . GLY A 1 94 ? -17.531 0.106 -10.625 1 98 94 GLY A CA 1
ATOM 749 C C . GLY A 1 94 ? -18.031 0.306 -9.211 1 98 94 GLY A C 1
ATOM 750 O O . GLY A 1 94 ? -19.094 0.917 -9 1 98 94 GLY A O 1
ATOM 751 N N . GLU A 1 95 ? -17.344 -0.188 -8.242 1 98.25 95 GLU A N 1
ATOM 752 C CA . GLU A 1 95 ? -17.734 0.01 -6.848 1 98.25 95 GLU A CA 1
ATOM 753 C C . GLU A 1 95 ? -17.297 1.383 -6.344 1 98.25 95 GLU A C 1
ATOM 755 O O . GLU A 1 95 ? -16.375 1.991 -6.898 1 98.25 95 GLU A O 1
ATOM 760 N N . THR A 1 96 ? -18.016 1.846 -5.363 1 98.5 96 THR A N 1
ATOM 761 C CA . THR A 1 96 ? -17.594 3 -4.578 1 98.5 96 THR A CA 1
ATOM 762 C C . THR A 1 96 ? -17.188 2.576 -3.172 1 98.5 96 THR A C 1
ATOM 764 O O . THR A 1 96 ? -17.906 1.846 -2.498 1 98.5 96 THR A O 1
ATOM 767 N N . LEU A 1 97 ? -16 3.025 -2.756 1 98.25 97 LEU A N 1
ATOM 768 C CA . LEU A 1 97 ? -15.445 2.664 -1.458 1 98.25 97 LEU A CA 1
ATOM 769 C C . LEU A 1 97 ? -15.539 3.83 -0.48 1 98.25 97 LEU A C 1
ATOM 771 O O . LEU A 1 97 ? -15.422 4.992 -0.877 1 98.25 97 LEU A O 1
ATOM 775 N N . TYR A 1 98 ? -15.773 3.48 0.768 1 97 98 TYR A N 1
ATOM 776 C CA . TYR A 1 98 ? -15.836 4.414 1.886 1 97 98 TYR A CA 1
ATOM 777 C C . TYR A 1 98 ? -14.906 3.977 3.014 1 97 98 TYR A C 1
ATOM 779 O O . TYR A 1 98 ? -15.031 2.863 3.529 1 97 98 TYR A O 1
ATOM 787 N N . THR A 1 99 ? -13.969 4.887 3.408 1 96.06 99 THR A N 1
ATOM 788 C CA . THR A 1 99 ? -13.016 4.523 4.453 1 96.06 99 THR A CA 1
ATOM 789 C C . THR A 1 99 ? -13.211 5.395 5.688 1 96.06 99 THR A C 1
ATOM 791 O O . THR A 1 99 ? -13.195 6.625 5.598 1 96.06 99 THR A O 1
ATOM 794 N N . SER A 1 100 ? -13.453 4.773 6.789 1 95 100 SER A N 1
ATOM 795 C CA . SER A 1 100 ? -13.461 5.449 8.078 1 95 100 SER A CA 1
ATOM 796 C C . SER A 1 100 ? -12.141 5.242 8.82 1 95 100 SER A C 1
ATOM 798 O O . SER A 1 100 ? -11.414 4.289 8.547 1 95 100 SER A O 1
ATOM 800 N N . ALA A 1 101 ? -11.836 6.156 9.648 1 95 101 ALA A N 1
ATOM 801 C CA . ALA A 1 101 ? -10.633 6.082 10.469 1 95 101 ALA A CA 1
ATOM 802 C C . ALA A 1 101 ? -10.922 6.516 11.906 1 95 101 ALA A C 1
ATOM 804 O O . ALA A 1 101 ? -11.672 7.469 12.133 1 95 101 ALA A O 1
ATOM 805 N N . LYS A 1 102 ? -10.328 5.805 12.852 1 95.5 102 LYS A N 1
ATOM 806 C CA . LYS A 1 102 ? -10.461 6.109 14.273 1 95.5 102 LYS A CA 1
ATOM 807 C C . LYS A 1 102 ? -9.102 6.133 14.961 1 95.5 102 LYS A C 1
ATOM 809 O O . LYS A 1 102 ? -8.258 5.27 14.711 1 95.5 102 LYS A O 1
ATOM 814 N N . VAL A 1 103 ? -8.969 7.074 15.875 1 96.25 103 VAL A N 1
ATOM 815 C CA . VAL A 1 103 ? -7.73 7.121 16.656 1 96.25 103 VAL A CA 1
ATOM 816 C C . VAL A 1 103 ? -7.684 5.941 17.625 1 96.25 103 VAL A C 1
ATOM 818 O O . VAL A 1 103 ? -8.578 5.781 18.453 1 96.25 103 VAL A O 1
ATOM 821 N N . LEU A 1 104 ? -6.727 5.156 17.453 1 97.62 104 LEU A N 1
ATOM 822 C CA . LEU A 1 104 ? -6.555 3.992 18.312 1 97.62 104 LEU A CA 1
ATOM 823 C C . LEU A 1 104 ? -5.684 4.328 19.516 1 97.62 104 LEU A C 1
ATOM 825 O O . LEU A 1 104 ? -6.035 4.004 20.656 1 97.62 104 LEU A O 1
ATOM 829 N N . LYS A 1 105 ? -4.566 4.941 19.25 1 98.06 105 LYS A N 1
ATOM 830 C CA . LYS A 1 105 ? -3.582 5.223 20.297 1 98.06 105 LYS A CA 1
ATOM 831 C C . LYS A 1 105 ? -2.84 6.527 20.016 1 98.06 105 LYS A C 1
ATOM 833 O O . LYS A 1 105 ? -2.48 6.805 18.859 1 98.06 105 LYS A O 1
ATOM 838 N N . LEU A 1 106 ? -2.611 7.27 21.078 1 97.25 106 LEU A N 1
ATOM 839 C CA . LEU A 1 106 ? -1.76 8.453 21.078 1 97.25 106 LEU A CA 1
ATOM 840 C C . LEU A 1 106 ? -0.588 8.281 22.031 1 97.25 106 LEU A C 1
ATOM 842 O O . LEU A 1 106 ? -0.785 7.977 23.219 1 97.25 106 LEU A O 1
ATOM 846 N N . TYR A 1 107 ? 0.536 8.5 21.469 1 97.75 107 TYR A N 1
ATOM 847 C CA . TYR A 1 107 ? 1.672 8.359 22.375 1 97.75 107 TYR A CA 1
ATOM 848 C C . TYR A 1 107 ? 2.873 9.148 21.859 1 97.75 107 TYR A C 1
ATOM 850 O O . TYR A 1 107 ? 2.93 9.516 20.688 1 97.75 107 TYR A O 1
ATOM 858 N N . GLU A 1 108 ? 3.801 9.391 22.812 1 96.38 108 GLU A N 1
ATOM 859 C CA . GLU A 1 108 ? 5.039 10.094 22.5 1 96.38 108 GLU A CA 1
ATOM 860 C C . GLU A 1 108 ? 6.242 9.164 22.594 1 96.38 108 GLU A C 1
ATOM 862 O O . GLU A 1 108 ? 6.336 8.352 23.516 1 96.38 108 GLU A O 1
ATOM 867 N N . ARG A 1 109 ? 7.031 9.281 21.594 1 95.62 109 ARG A N 1
ATOM 868 C CA . ARG A 1 109 ? 8.281 8.523 21.578 1 95.62 109 ARG A CA 1
ATOM 869 C C . ARG A 1 109 ? 9.422 9.359 21 1 95.62 109 ARG A C 1
ATOM 871 O O . ARG A 1 109 ? 9.312 9.891 19.891 1 95.62 109 ARG A O 1
ATOM 878 N N . LYS A 1 110 ? 10.5 9.461 21.812 1 94.69 110 LYS A N 1
ATOM 879 C CA . LYS A 1 110 ? 11.68 10.219 21.422 1 94.69 110 LYS A CA 1
ATOM 880 C C . LYS A 1 110 ? 11.305 11.633 20.984 1 94.69 110 LYS A C 1
ATOM 882 O O . LYS A 1 110 ? 11.766 12.117 19.953 1 94.69 110 LYS A O 1
ATOM 887 N N . GLY A 1 111 ? 10.336 12.195 21.625 1 93.88 111 GLY A N 1
ATOM 888 C CA . GLY A 1 111 ? 9.969 13.594 21.438 1 93.88 111 GLY A CA 1
ATOM 889 C C . GLY A 1 111 ? 9.047 13.82 20.25 1 93.88 111 GLY A C 1
ATOM 890 O O . GLY A 1 111 ? 8.828 14.961 19.844 1 93.88 111 GLY A O 1
ATOM 891 N N . ARG A 1 112 ? 8.57 12.75 19.719 1 95.62 112 ARG A N 1
ATOM 892 C CA . ARG A 1 112 ? 7.656 12.867 18.578 1 95.62 112 ARG A CA 1
ATOM 893 C C . ARG A 1 112 ? 6.262 12.375 18.953 1 95.62 112 ARG A C 1
ATOM 895 O O . ARG A 1 112 ? 6.109 11.477 19.781 1 95.62 112 ARG A O 1
ATOM 902 N N . ASN A 1 113 ? 5.281 13 18.406 1 96.31 113 ASN A N 1
ATOM 903 C CA . ASN A 1 113 ? 3.889 12.633 18.641 1 96.31 113 ASN A CA 1
ATOM 904 C C . ASN A 1 113 ? 3.402 11.586 17.641 1 96.31 113 ASN A C 1
ATOM 906 O O . ASN A 1 113 ? 3.35 11.852 16.438 1 96.31 113 ASN A O 1
ATOM 910 N N . TYR A 1 114 ? 3.045 10.453 18.156 1 97.44 114 TYR A N 1
ATOM 911 C CA . TYR A 1 114 ? 2.557 9.367 17.312 1 97.44 114 TYR A CA 1
ATOM 912 C C . TYR A 1 114 ? 1.04 9.25 17.391 1 97.44 114 TYR A C 1
ATOM 914 O O . TYR A 1 114 ? 0.462 9.32 18.484 1 97.44 114 TYR A O 1
ATOM 922 N N . VAL A 1 115 ? 0.493 9.078 16.266 1 96.25 115 VAL A N 1
ATOM 923 C CA . VAL A 1 115 ? -0.937 8.812 16.141 1 96.25 115 VAL A CA 1
ATOM 924 C C . VAL A 1 115 ? -1.153 7.48 15.438 1 96.25 115 VAL A C 1
ATOM 926 O O . VAL A 1 115 ? -0.804 7.328 14.266 1 96.25 115 VAL A O 1
ATOM 929 N N . GLU A 1 116 ? -1.669 6.531 16.125 1 97.25 116 GLU A N 1
ATOM 930 C CA . GLU A 1 116 ? -2.08 5.254 15.555 1 97.25 116 GLU A CA 1
ATOM 931 C C . GLU A 1 116 ? -3.582 5.23 15.281 1 97.25 116 GLU A C 1
ATOM 933 O O . GLU A 1 116 ? -4.387 5.492 16.172 1 97.25 116 GLU A O 1
ATOM 938 N N . MET A 1 117 ? -3.893 4.883 14.094 1 96.5 117 MET A N 1
ATOM 939 C CA . MET A 1 117 ? -5.293 4.898 13.68 1 96.5 117 MET A CA 1
ATOM 940 C C . MET A 1 117 ? -5.711 3.545 13.117 1 96.5 117 MET A C 1
ATOM 942 O O . MET A 1 117 ? -4.93 2.889 12.43 1 96.5 117 MET A O 1
ATOM 946 N N . THR A 1 118 ? -6.977 3.201 13.375 1 97.06 118 THR A N 1
ATOM 947 C CA . THR A 1 118 ? -7.586 2.08 12.672 1 97.06 118 THR A CA 1
ATOM 948 C C . THR A 1 118 ? -8.398 2.568 11.477 1 97.06 118 THR A C 1
ATOM 950 O O . THR A 1 118 ? -8.977 3.656 11.508 1 97.06 118 THR A O 1
ATOM 953 N N . THR A 1 119 ? -8.398 1.809 10.445 1 96.38 119 THR A N 1
ATOM 954 C CA . THR A 1 119 ? -9.195 2.137 9.266 1 96.38 119 THR A CA 1
ATOM 955 C C . THR A 1 119 ? -10.086 0.96 8.875 1 96.38 119 THR A C 1
ATOM 957 O O . THR A 1 119 ? -9.711 -0.199 9.07 1 96.38 119 THR A O 1
ATOM 960 N N . GLN A 1 120 ? -11.25 1.271 8.336 1 97.06 120 GLN A N 1
ATOM 961 C CA . GLN A 1 120 ? -12.148 0.32 7.695 1 97.06 120 GLN A CA 1
ATOM 962 C C . GLN A 1 120 ? -12.68 0.87 6.375 1 97.06 120 GLN A C 1
ATOM 964 O O . GLN A 1 120 ? -13.172 2.002 6.32 1 97.06 120 GLN A O 1
ATOM 969 N N . THR A 1 121 ? -12.57 0.032 5.359 1 97.62 121 THR A N 1
ATOM 970 C CA . THR A 1 121 ? -13.094 0.395 4.047 1 97.62 121 THR A CA 1
ATOM 971 C C . THR A 1 121 ? -14.266 -0.509 3.666 1 97.62 121 THR A C 1
ATOM 973 O O . THR A 1 121 ? -14.141 -1.735 3.68 1 97.62 121 THR A O 1
ATOM 976 N N . HIS A 1 122 ? -15.344 0.128 3.307 1 98.31 122 HIS A N 1
ATOM 977 C CA . HIS A 1 122 ? -16.531 -0.581 2.855 1 98.31 122 HIS A CA 1
ATOM 978 C C . HIS A 1 122 ? -16.938 -0.152 1.447 1 98.31 122 HIS A C 1
ATOM 980 O O . HIS A 1 122 ? -16.641 0.973 1.032 1 98.31 122 HIS A O 1
ATOM 986 N N . ASN A 1 123 ? -17.609 -1.101 0.727 1 98.31 123 ASN A N 1
ATOM 987 C CA . ASN A 1 123 ? -18.172 -0.688 -0.55 1 98.31 123 ASN A CA 1
ATOM 988 C C . ASN A 1 123 ? -19.547 -0.055 -0.367 1 98.31 123 ASN A C 1
ATOM 990 O O . ASN A 1 123 ? -20 0.16 0.762 1 98.31 123 ASN A O 1
ATOM 994 N N . GLN A 1 124 ? -20.234 0.319 -1.46 1 98.19 124 GLN A N 1
ATOM 995 C CA . GLN A 1 124 ? -21.5 1.03 -1.435 1 98.19 124 GLN A CA 1
ATOM 996 C C . GLN A 1 124 ? -22.594 0.172 -0.812 1 98.19 124 GLN A C 1
ATOM 998 O O . GLN A 1 124 ? -23.641 0.689 -0.392 1 98.19 124 GLN A O 1
ATOM 1003 N N . GLU A 1 125 ? -22.406 -1.116 -0.726 1 98.25 125 GLU A N 1
ATOM 1004 C CA . GLU A 1 125 ? -23.375 -2.027 -0.137 1 98.25 125 GLU A CA 1
ATOM 1005 C C . GLU A 1 125 ? -23.078 -2.277 1.339 1 98.25 125 GLU A C 1
ATOM 1007 O O . GLU A 1 125 ? -23.781 -3.051 1.997 1 98.25 125 GLU A O 1
ATOM 1012 N N . GLY A 1 126 ? -22.047 -1.717 1.807 1 98.06 126 GLY A N 1
ATOM 1013 C CA . GLY A 1 126 ? -21.688 -1.86 3.211 1 98.06 126 GLY A CA 1
ATOM 1014 C C . GLY A 1 126 ? -20.828 -3.07 3.488 1 98.06 126 GLY A C 1
ATOM 1015 O O . GLY A 1 126 ? -20.578 -3.42 4.645 1 98.06 126 GLY A O 1
ATOM 1016 N N . GLU A 1 127 ? -20.297 -3.738 2.467 1 98.5 127 GLU A N 1
ATOM 1017 C CA . GLU A 1 127 ? -19.422 -4.895 2.65 1 98.5 127 GLU A CA 1
ATOM 1018 C C . GLU A 1 127 ? -17.984 -4.465 2.975 1 98.5 127 GLU A C 1
ATOM 1020 O O . GLU A 1 127 ? -17.453 -3.557 2.338 1 98.5 127 GLU A O 1
ATOM 1025 N N . LEU A 1 128 ? -17.391 -5.121 4.008 1 98.69 128 LEU A N 1
ATOM 1026 C CA . LEU A 1 128 ? -16.016 -4.809 4.422 1 98.69 128 LEU A CA 1
ATOM 1027 C C . LEU A 1 128 ? -15.016 -5.289 3.381 1 98.69 128 LEU A C 1
ATOM 1029 O O . LEU A 1 128 ? -14.969 -6.48 3.059 1 98.69 128 LEU A O 1
ATOM 1033 N N . VAL A 1 129 ? -14.203 -4.391 2.875 1 98.5 129 VAL A N 1
ATOM 1034 C CA . VAL A 1 129 ? -13.203 -4.703 1.854 1 98.5 129 VAL A CA 1
ATOM 1035 C C . VAL A 1 129 ? -11.82 -4.793 2.49 1 98.5 129 VAL A C 1
ATOM 1037 O O . VAL A 1 129 ? -11.102 -5.777 2.291 1 98.5 129 VAL A O 1
ATOM 1040 N N . THR A 1 130 ? -11.422 -3.787 3.238 1 98.25 130 THR A N 1
ATOM 1041 C CA . THR A 1 130 ? -10.133 -3.783 3.92 1 98.25 130 THR A CA 1
ATOM 1042 C C . THR A 1 130 ? -10.266 -3.234 5.336 1 98.25 130 THR A C 1
ATOM 1044 O O . THR A 1 130 ? -11.195 -2.473 5.625 1 98.25 130 THR A O 1
ATOM 1047 N N . SER A 1 131 ? -9.469 -3.633 6.184 1 98.44 131 SER A N 1
ATOM 1048 C CA . SER A 1 131 ? -9.219 -3.037 7.492 1 98.44 131 SER A CA 1
ATOM 1049 C C . SER A 1 131 ? -7.727 -2.879 7.754 1 98.44 131 SER A C 1
ATOM 1051 O O . SER A 1 131 ? -6.906 -3.557 7.129 1 98.44 131 SER A O 1
ATOM 1053 N N . GLY A 1 132 ? -7.453 -1.935 8.617 1 97.38 132 GLY A N 1
ATOM 1054 C CA . GLY A 1 132 ? -6.023 -1.752 8.805 1 97.38 132 GLY A CA 1
ATOM 1055 C C . GLY A 1 132 ? -5.688 -0.788 9.922 1 97.38 132 GLY A C 1
ATOM 1056 O O . GLY A 1 132 ? -6.57 -0.365 10.672 1 97.38 132 GLY A O 1
ATOM 1057 N N . MET A 1 133 ? -4.41 -0.609 10.07 1 97.69 133 MET A N 1
ATOM 1058 C CA . MET A 1 133 ? -3.82 0.346 11 1 97.69 133 MET A CA 1
ATOM 1059 C C . MET A 1 133 ? -2.773 1.209 10.305 1 97.69 133 MET A C 1
ATOM 1061 O O . MET A 1 133 ? -1.974 0.705 9.516 1 97.69 133 MET A O 1
ATOM 1065 N N . ILE A 1 134 ? -2.836 2.418 10.586 1 96.38 134 ILE A N 1
ATOM 1066 C CA . ILE A 1 134 ? -1.857 3.371 10.078 1 96.38 134 ILE A CA 1
ATOM 1067 C C . ILE A 1 134 ? -1.231 4.141 11.234 1 96.38 134 ILE A C 1
ATOM 1069 O O . ILE A 1 134 ? -1.938 4.594 12.141 1 96.38 134 ILE A O 1
ATOM 1073 N N . THR A 1 135 ? 0.025 4.215 11.297 1 97.19 135 THR A N 1
ATOM 1074 C CA . THR A 1 135 ? 0.738 5.023 12.281 1 97.19 135 THR A CA 1
ATOM 1075 C C . THR A 1 135 ? 1.412 6.219 11.609 1 97.19 135 THR A C 1
ATOM 1077 O O . THR A 1 135 ? 2.164 6.055 10.641 1 97.19 135 THR A O 1
ATOM 1080 N N . ARG A 1 136 ? 1.162 7.316 12.148 1 95.69 136 ARG A N 1
ATOM 1081 C CA . ARG A 1 136 ? 1.771 8.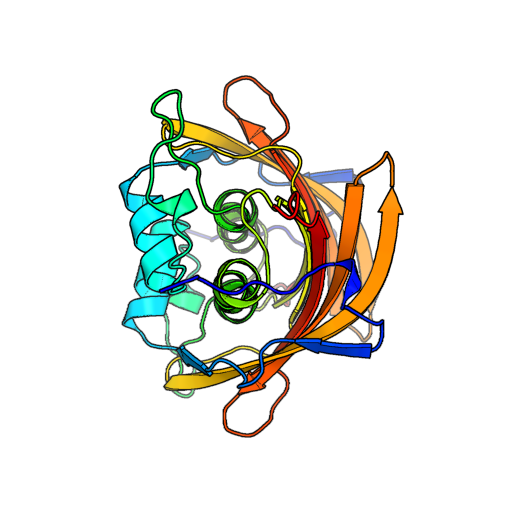555 11.664 1 95.69 136 ARG A CA 1
ATOM 1082 C C . ARG A 1 136 ? 2.514 9.273 12.789 1 95.69 136 ARG A C 1
ATOM 1084 O O . ARG A 1 136 ? 2.086 9.234 13.945 1 95.69 136 ARG A O 1
ATOM 1091 N N . ILE A 1 137 ? 3.625 9.875 12.422 1 95.62 137 ILE A N 1
ATOM 1092 C CA . ILE A 1 137 ? 4.266 10.867 13.281 1 95.62 137 ILE A CA 1
ATOM 1093 C C . ILE A 1 137 ? 3.736 12.258 12.953 1 95.62 137 ILE A C 1
ATOM 1095 O O . ILE A 1 137 ? 3.875 12.727 11.82 1 95.62 137 ILE A O 1
ATOM 1099 N N . TRP A 1 138 ? 3.1 12.734 13.953 1 94 138 TRP A N 1
ATOM 1100 C CA . TRP A 1 138 ? 2.395 13.992 13.734 1 94 138 TRP A CA 1
ATOM 1101 C C . TRP A 1 138 ? 3.377 15.148 13.594 1 94 138 TRP A C 1
ATOM 1103 O O . TRP A 1 138 ? 4.383 15.211 14.312 1 94 138 TRP A O 1
ATOM 1113 N N . GLY A 1 139 ? 3.213 15.992 12.617 1 88.62 139 GLY A N 1
ATOM 1114 C CA . GLY A 1 139 ? 4.109 17.109 12.359 1 88.62 139 GLY A CA 1
ATOM 1115 C C . GLY A 1 139 ? 4.113 18.141 13.477 1 88.62 139 GLY A C 1
ATOM 1116 O O . GLY A 1 139 ? 3.273 18.094 14.375 1 88.62 139 GLY A O 1
ATOM 1117 N N . LYS A 1 140 ? 5.172 18.969 13.438 1 81 140 LYS A N 1
ATOM 1118 C CA . LYS A 1 140 ? 5.285 20.047 14.422 1 81 140 LYS A CA 1
ATOM 1119 C C . LYS A 1 140 ? 4.223 21.109 14.188 1 81 140 LYS A C 1
ATOM 1121 O O . LYS A 1 140 ? 4.027 21.562 13.062 1 81 140 LYS A O 1
ATOM 1126 N N . GLU A 1 141 ? 3.355 21.266 15.148 1 74.75 141 GLU A N 1
ATOM 1127 C CA . GLU A 1 141 ? 2.254 22.219 15.055 1 74.75 141 GLU A CA 1
ATOM 1128 C C . GLU A 1 141 ? 2.744 23.656 15.266 1 74.75 141 GLU A C 1
ATOM 1130 O O . GLU A 1 141 ? 3.662 23.891 16.062 1 74.75 141 GLU A O 1
ATOM 1135 N N . ALA A 1 142 ? 2.518 24.469 14.133 1 63.09 142 ALA A N 1
ATOM 1136 C CA . ALA A 1 142 ? 2.871 25.875 14.344 1 63.09 142 ALA A CA 1
ATOM 1137 C C . ALA A 1 142 ? 2.176 26.438 15.578 1 63.09 142 ALA A C 1
ATOM 1139 O O . ALA A 1 142 ? 1.076 26 15.93 1 63.09 142 ALA A O 1
ATOM 1140 N N . MET B 1 1 ? 4.598 -21.406 -22.812 1 35.03 1 MET B N 1
ATOM 1141 C CA . MET B 1 1 ? 5.801 -21.375 -21.984 1 35.03 1 MET B CA 1
ATOM 1142 C C . MET B 1 1 ? 5.445 -21.453 -20.516 1 35.03 1 MET B C 1
ATOM 1144 O O . MET B 1 1 ? 4.539 -20.766 -20.047 1 35.03 1 MET B O 1
ATOM 1148 N N . MET B 1 2 ? 5.531 -22.5 -19.812 1 43.28 2 MET B N 1
ATOM 1149 C CA . MET B 1 2 ? 4.891 -22.953 -18.594 1 43.28 2 MET B CA 1
ATOM 1150 C C . MET B 1 2 ? 5.098 -21.953 -17.453 1 43.28 2 MET B C 1
ATOM 1152 O O . MET B 1 2 ? 6.234 -21.609 -17.125 1 43.28 2 MET B O 1
ATOM 1156 N N . SER B 1 3 ? 4.414 -20.875 -17.297 1 53.81 3 SER B N 1
ATOM 1157 C CA . SER B 1 3 ? 4.562 -19.906 -16.219 1 53.81 3 SER B CA 1
ATOM 1158 C C . SER B 1 3 ? 4.836 -20.594 -14.883 1 53.81 3 SER B C 1
ATOM 1160 O O . SER B 1 3 ? 4.008 -21.359 -14.391 1 53.81 3 SER B O 1
ATOM 1162 N N . THR B 1 4 ? 6.082 -21.188 -14.594 1 74.25 4 THR B N 1
ATOM 1163 C CA . THR B 1 4 ? 6.539 -22.031 -13.484 1 74.25 4 THR B CA 1
ATOM 1164 C C . THR B 1 4 ? 6.453 -21.266 -12.164 1 74.25 4 THR B C 1
ATOM 1166 O O . THR B 1 4 ? 6.93 -20.141 -12.07 1 74.25 4 THR B O 1
ATOM 1169 N N . TYR B 1 5 ? 5.434 -21.469 -11.375 1 82.88 5 TYR B N 1
ATOM 1170 C CA . TYR B 1 5 ? 5.32 -20.938 -10.031 1 82.88 5 TYR B CA 1
ATOM 1171 C C . TYR B 1 5 ? 6 -21.844 -9.016 1 82.88 5 TYR B C 1
ATOM 1173 O O . TYR B 1 5 ? 6.379 -22.969 -9.344 1 82.88 5 TYR B O 1
ATOM 1181 N N . VAL B 1 6 ? 6.262 -21.312 -7.895 1 89.12 6 VAL B N 1
ATOM 1182 C CA . VAL B 1 6 ? 6.883 -22.062 -6.809 1 89.12 6 VAL B CA 1
ATOM 1183 C C . VAL B 1 6 ? 5.828 -22.875 -6.07 1 89.12 6 VAL B C 1
ATOM 1185 O O . VAL B 1 6 ? 4.816 -22.328 -5.617 1 89.12 6 VAL B O 1
ATOM 1188 N N . LYS B 1 7 ? 6.059 -24.125 -5.949 1 91 7 LYS B N 1
ATOM 1189 C CA . LYS B 1 7 ? 5.148 -24.984 -5.191 1 91 7 LYS B CA 1
ATOM 1190 C C . LYS B 1 7 ? 5.277 -24.734 -3.693 1 91 7 LYS B C 1
ATOM 1192 O O . LYS B 1 7 ? 6.383 -24.562 -3.18 1 91 7 LYS B O 1
ATOM 1197 N N . TYR B 1 8 ? 4.109 -24.797 -3.043 1 94.12 8 TYR B N 1
ATOM 1198 C CA . TYR B 1 8 ? 4.109 -24.609 -1.596 1 94.12 8 TYR B CA 1
ATOM 1199 C C . TYR B 1 8 ? 4.996 -25.641 -0.913 1 94.12 8 TYR B C 1
ATOM 1201 O O . TYR B 1 8 ? 5.785 -25.312 -0.028 1 94.12 8 TYR B O 1
ATOM 1209 N N . SER B 1 9 ? 4.941 -26.859 -1.339 1 93.5 9 SER B N 1
ATOM 1210 C CA . SER B 1 9 ? 5.633 -27.984 -0.726 1 93.5 9 SER B CA 1
ATOM 1211 C C . SER B 1 9 ? 7.141 -27.891 -0.922 1 93.5 9 SER B C 1
ATOM 1213 O O . SER B 1 9 ? 7.91 -28.578 -0.254 1 93.5 9 SER B O 1
ATOM 1215 N N . SER B 1 10 ? 7.523 -27.109 -1.872 1 92.44 10 SER B N 1
ATOM 1216 C CA . SER B 1 10 ? 8.953 -27 -2.16 1 92.44 10 SER B CA 1
ATOM 1217 C C . SER B 1 10 ? 9.594 -25.891 -1.339 1 92.44 10 SER B C 1
ATOM 1219 O O . SER B 1 10 ? 10.82 -25.734 -1.34 1 92.44 10 SER B O 1
ATOM 1221 N N . MET B 1 11 ? 8.758 -25.109 -0.626 1 93.88 11 MET B N 1
ATOM 1222 C CA . MET B 1 11 ? 9.266 -23.969 0.12 1 93.88 11 MET B CA 1
ATOM 1223 C C . MET B 1 11 ? 9.711 -24.375 1.52 1 93.88 11 MET B C 1
ATOM 1225 O O . MET B 1 11 ? 9.125 -25.281 2.117 1 93.88 11 MET B O 1
ATOM 1229 N N . SER B 1 12 ? 10.773 -23.656 1.952 1 96.19 12 SER B N 1
ATOM 1230 C CA . SER B 1 12 ? 11.203 -23.734 3.344 1 96.19 12 SER B CA 1
ATOM 1231 C C . SER B 1 12 ? 11.336 -22.359 3.973 1 96.19 12 SER B C 1
ATOM 1233 O O . SER B 1 12 ? 11.672 -21.391 3.289 1 96.19 12 SER B O 1
ATOM 1235 N N . GLU B 1 13 ? 10.992 -22.328 5.309 1 97.12 13 GLU B N 1
ATOM 1236 C CA . GLU B 1 13 ? 11.25 -21.078 6.012 1 97.12 13 GLU B CA 1
ATOM 1237 C C . GLU B 1 13 ? 12.711 -20.656 5.875 1 97.12 13 GLU B C 1
ATOM 1239 O O . GLU B 1 13 ? 13.617 -21.5 5.965 1 97.12 13 GLU B O 1
ATOM 1244 N N . GLY B 1 14 ? 12.922 -19.422 5.523 1 95.75 14 GLY B N 1
ATOM 124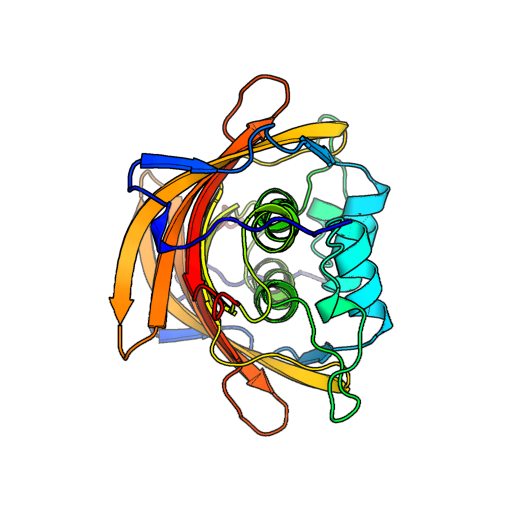5 C CA . GLY B 1 14 ? 14.266 -18.906 5.305 1 95.75 14 GLY B CA 1
ATOM 1246 C C . GLY B 1 14 ? 14.625 -18.797 3.834 1 95.75 14 GLY B C 1
ATOM 1247 O O . GLY B 1 14 ? 15.609 -18.141 3.48 1 95.75 14 GLY B O 1
ATOM 1248 N N . ASP B 1 15 ? 13.844 -19.422 2.998 1 94.31 15 ASP B N 1
ATOM 1249 C CA . ASP B 1 15 ? 14.109 -19.375 1.564 1 94.31 15 ASP B CA 1
ATOM 1250 C C . ASP B 1 15 ? 14.031 -17.938 1.05 1 94.31 15 ASP B C 1
ATOM 1252 O O . ASP B 1 15 ? 13.195 -17.141 1.503 1 94.31 15 ASP B O 1
ATOM 1256 N N . ASP B 1 16 ? 14.898 -17.641 0.111 1 90.5 16 ASP B N 1
ATOM 1257 C CA . ASP B 1 16 ? 14.805 -16.391 -0.624 1 90.5 16 ASP B CA 1
ATOM 1258 C C . ASP B 1 16 ? 13.852 -16.516 -1.811 1 90.5 16 ASP B C 1
ATOM 1260 O O . ASP B 1 16 ? 13.836 -17.547 -2.496 1 90.5 16 ASP B O 1
ATOM 1264 N N . PHE B 1 17 ? 13.117 -15.414 -1.736 1 78.81 17 PHE B N 1
ATOM 1265 C CA . PHE B 1 17 ? 12.242 -15.312 -2.898 1 78.81 17 PHE B CA 1
ATOM 1266 C C . PHE B 1 17 ? 12.656 -14.148 -3.787 1 78.81 17 PHE B C 1
ATOM 1268 O O . PHE B 1 17 ? 13.359 -13.242 -3.338 1 78.81 17 PHE B O 1
ATOM 1275 N N . LEU B 1 18 ? 12.461 -14.305 -5.094 1 78.25 18 LEU B N 1
ATOM 1276 C CA . LEU B 1 18 ? 12.688 -13.266 -6.094 1 78.25 18 LEU B CA 1
ATOM 1277 C C . LEU B 1 18 ? 14.141 -13.25 -6.543 1 78.25 18 LEU B C 1
ATOM 1279 O O . LEU B 1 18 ? 14.859 -12.273 -6.305 1 78.25 18 LEU B O 1
ATOM 1283 N N . ASP B 1 19 ? 14.562 -14.258 -6.949 1 78.38 19 ASP B N 1
ATOM 1284 C CA . ASP B 1 19 ? 15.898 -14.383 -7.52 1 78.38 19 ASP B CA 1
ATOM 1285 C C . ASP B 1 19 ? 15.844 -14.445 -9.039 1 78.38 19 ASP B C 1
ATOM 1287 O O . ASP B 1 19 ? 15.391 -15.445 -9.609 1 78.38 19 ASP B O 1
ATOM 1291 N N . PRO B 1 20 ? 16.266 -13.461 -9.703 1 83.75 20 PRO B N 1
ATOM 1292 C CA . PRO B 1 20 ? 16.969 -12.258 -9.266 1 83.75 20 PRO B CA 1
ATOM 1293 C C . PRO B 1 20 ? 16.047 -11.234 -8.602 1 83.75 20 PRO B C 1
ATOM 1295 O O . PRO B 1 20 ? 14.828 -11.281 -8.797 1 83.75 20 PRO B O 1
ATOM 1298 N N . VAL B 1 21 ? 16.625 -10.359 -7.793 1 89.75 21 VAL B N 1
ATOM 1299 C CA . VAL B 1 21 ? 15.906 -9.297 -7.113 1 89.75 21 VAL B CA 1
ATOM 1300 C C . VAL B 1 21 ? 15.359 -8.305 -8.141 1 89.75 21 VAL B C 1
ATOM 1302 O O . VAL B 1 21 ? 16.109 -7.785 -8.969 1 89.75 21 VAL B O 1
ATOM 1305 N N . PRO B 1 22 ? 14.094 -8.062 -8.078 1 89.81 22 PRO B N 1
ATOM 1306 C CA . PRO B 1 22 ? 13.523 -7.094 -9.023 1 89.81 22 PRO B CA 1
ATOM 1307 C C . PRO B 1 22 ? 13.961 -5.66 -8.727 1 89.81 22 PRO B C 1
ATOM 1309 O O . PRO B 1 22 ? 14.18 -5.305 -7.562 1 89.81 22 PRO B O 1
ATOM 1312 N N . SER B 1 23 ? 14.125 -4.953 -9.797 1 92.88 23 SER B N 1
ATOM 1313 C CA . SER B 1 23 ? 14.438 -3.533 -9.672 1 92.88 23 SER B CA 1
ATOM 1314 C C . SER B 1 23 ? 13.273 -2.664 -10.133 1 92.88 23 SER B C 1
ATOM 1316 O O . SER B 1 23 ? 12.484 -3.078 -10.984 1 92.88 23 SER B O 1
ATOM 1318 N N . PHE B 1 24 ? 13.18 -1.479 -9.562 1 96.88 24 PHE B N 1
ATOM 1319 C CA . PHE B 1 24 ? 12.125 -0.52 -9.883 1 96.88 24 PHE B CA 1
ATOM 1320 C C . PHE B 1 24 ? 12.68 0.901 -9.898 1 96.88 24 PHE B C 1
ATOM 1322 O O . PHE B 1 24 ? 13.102 1.42 -8.859 1 96.88 24 PHE B O 1
ATOM 1329 N N . GLU B 1 25 ? 12.617 1.524 -11.07 1 98.12 25 GLU B N 1
ATOM 1330 C CA . GLU B 1 25 ? 13.039 2.92 -11.148 1 98.12 25 GLU B CA 1
ATOM 1331 C C . GLU B 1 25 ? 11.891 3.861 -10.789 1 98.12 25 GLU B C 1
ATOM 1333 O O . GLU B 1 25 ? 10.812 3.793 -11.391 1 98.12 25 GLU B O 1
ATOM 1338 N N . VAL B 1 26 ? 12.195 4.738 -9.867 1 98.38 26 VAL B N 1
ATOM 1339 C CA . VAL B 1 26 ? 11.219 5.758 -9.508 1 98.38 26 VAL B CA 1
ATOM 1340 C C . VAL B 1 26 ? 11.297 6.926 -10.492 1 98.38 26 VAL B C 1
ATOM 1342 O O . VAL B 1 26 ? 12.211 7.75 -10.406 1 98.38 26 VAL B O 1
ATOM 1345 N N . THR B 1 27 ? 10.312 6.957 -11.375 1 98.06 27 THR B N 1
ATOM 1346 C CA . THR B 1 27 ? 10.297 8.047 -12.336 1 98.06 27 THR B CA 1
ATOM 1347 C C . THR B 1 27 ? 9.164 9.023 -12.023 1 98.06 27 THR B C 1
ATOM 1349 O O . THR B 1 27 ? 8.219 8.68 -11.32 1 98.06 27 THR B O 1
ATOM 1352 N N . ALA B 1 28 ? 9.352 10.25 -12.609 1 97.31 28 ALA B N 1
ATOM 1353 C CA . ALA B 1 28 ? 8.289 11.242 -12.461 1 97.31 28 ALA B CA 1
ATOM 1354 C C . ALA B 1 28 ? 6.977 10.727 -13.039 1 97.31 28 ALA B C 1
ATOM 1356 O O . ALA B 1 28 ? 5.91 10.938 -12.453 1 97.31 28 ALA B O 1
ATOM 1357 N N . GLU B 1 29 ? 7.086 10.047 -14.117 1 97.62 29 GLU B N 1
ATOM 1358 C CA . GLU B 1 29 ? 5.898 9.516 -14.773 1 97.62 29 GLU B CA 1
ATOM 1359 C C . GLU B 1 29 ? 5.172 8.516 -13.883 1 97.62 29 GLU B C 1
ATOM 1361 O O . GLU B 1 29 ? 3.951 8.586 -13.727 1 97.62 29 GLU B O 1
ATOM 1366 N N . ARG B 1 30 ? 5.863 7.566 -13.312 1 97.38 30 ARG B N 1
ATOM 1367 C CA . ARG B 1 30 ? 5.262 6.555 -12.445 1 97.38 30 ARG B CA 1
ATOM 1368 C C . ARG B 1 30 ? 4.645 7.195 -11.211 1 97.38 30 ARG B C 1
ATOM 1370 O O . ARG B 1 30 ? 3.535 6.832 -10.805 1 97.38 30 ARG B O 1
ATOM 1377 N N . VAL B 1 31 ? 5.391 8.141 -10.641 1 97.56 31 VAL B N 1
ATOM 1378 C CA . VAL B 1 31 ? 4.891 8.844 -9.469 1 97.56 31 VAL B CA 1
ATOM 1379 C C . VAL B 1 31 ? 3.605 9.586 -9.82 1 97.56 31 VAL B C 1
ATOM 1381 O O . VAL B 1 31 ? 2.613 9.516 -9.086 1 97.56 31 VAL B O 1
ATOM 1384 N N . ASP B 1 32 ? 3.576 10.289 -10.953 1 97.06 32 ASP B N 1
ATOM 1385 C CA . ASP B 1 32 ? 2.404 11.062 -11.359 1 97.06 32 ASP B CA 1
ATOM 1386 C C . ASP B 1 32 ? 1.209 10.148 -11.617 1 97.06 32 ASP B C 1
ATOM 1388 O O . ASP B 1 32 ? 0.085 10.461 -11.219 1 97.06 32 ASP B O 1
ATOM 1392 N N . LYS B 1 33 ? 1.421 9.055 -12.258 1 97.5 33 LYS B N 1
ATOM 1393 C CA . LYS B 1 33 ? 0.345 8.102 -12.5 1 97.5 33 LYS B CA 1
ATOM 1394 C C . LYS B 1 33 ? -0.207 7.551 -11.188 1 97.5 33 LYS B C 1
ATOM 1396 O O . LYS B 1 33 ? -1.418 7.367 -11.047 1 97.5 33 LYS B O 1
ATOM 1401 N N . TYR B 1 34 ? 0.697 7.25 -10.242 1 97.75 34 TYR B N 1
ATOM 1402 C CA . TYR B 1 34 ? 0.271 6.742 -8.945 1 97.75 34 TYR B CA 1
ATOM 1403 C C . TYR B 1 34 ? -0.607 7.758 -8.227 1 97.75 34 TYR B C 1
ATOM 1405 O O . TYR B 1 34 ? -1.673 7.414 -7.711 1 97.75 34 TYR B O 1
ATOM 1413 N N . ILE B 1 35 ? -0.179 8.969 -8.219 1 96.38 35 ILE B N 1
ATOM 1414 C CA . ILE B 1 35 ? -0.904 10.047 -7.566 1 96.38 35 ILE B CA 1
ATOM 1415 C C . ILE B 1 35 ? -2.273 10.227 -8.219 1 96.38 35 ILE B C 1
ATOM 1417 O O . ILE B 1 35 ? -3.281 10.391 -7.527 1 96.38 35 ILE B O 1
ATOM 1421 N N . GLU B 1 36 ? -2.334 10.164 -9.484 1 96.12 36 GLU B N 1
ATOM 1422 C CA . GLU B 1 36 ? -3.602 10.281 -10.195 1 96.12 36 GLU B CA 1
ATOM 1423 C C . GLU B 1 36 ? -4.531 9.117 -9.867 1 96.12 36 GLU B C 1
ATOM 1425 O O . GLU B 1 36 ? -5.73 9.312 -9.664 1 96.12 36 GLU B O 1
ATOM 1430 N N . SER B 1 37 ? -3.994 7.961 -9.797 1 97.12 37 SER B N 1
ATOM 1431 C CA . SER B 1 37 ? -4.789 6.762 -9.562 1 97.12 37 SER B CA 1
ATOM 1432 C C . SER B 1 37 ? -5.391 6.77 -8.156 1 97.12 37 SER B C 1
ATOM 1434 O O . SER B 1 37 ? -6.516 6.305 -7.953 1 97.12 37 SER B O 1
ATOM 1436 N N . THR B 1 38 ? -4.648 7.23 -7.199 1 95.88 38 THR B N 1
ATOM 1437 C CA . THR B 1 38 ? -5.078 7.211 -5.805 1 95.88 38 THR B CA 1
ATOM 1438 C C . THR B 1 38 ? -5.766 8.523 -5.43 1 95.88 38 THR B C 1
ATOM 1440 O O . THR B 1 38 ? -6.273 8.664 -4.316 1 95.88 38 THR B O 1
ATOM 1443 N N . GLN B 1 39 ? -5.676 9.516 -6.277 1 93.94 39 GLN B N 1
ATOM 1444 C CA . GLN B 1 39 ? -6.184 10.852 -6.012 1 93.94 39 GLN B CA 1
ATOM 1445 C C . GLN B 1 39 ? -5.465 11.492 -4.824 1 93.94 39 GLN B C 1
ATOM 1447 O O . GLN B 1 39 ? -6.098 12.133 -3.979 1 93.94 39 GLN B O 1
ATOM 1452 N N . ASP B 1 40 ? -4.195 11.172 -4.746 1 91.19 40 ASP B N 1
ATOM 1453 C CA . ASP B 1 40 ? -3.369 11.75 -3.691 1 91.19 40 ASP B CA 1
ATOM 1454 C C . ASP B 1 40 ? -2.926 13.164 -4.055 1 91.19 40 ASP B C 1
ATOM 1456 O O . ASP B 1 40 ? -1.97 13.344 -4.816 1 91.19 40 ASP B O 1
ATOM 1460 N N . GLU B 1 41 ? -3.504 14.133 -3.416 1 85.88 41 GLU B N 1
ATOM 1461 C CA . GLU B 1 41 ? -3.234 15.531 -3.725 1 85.88 41 GLU B CA 1
ATOM 1462 C C . GLU B 1 41 ? -2.332 16.172 -2.67 1 85.88 41 GLU B C 1
ATOM 1464 O O . GLU B 1 41 ? -2.355 17.391 -2.473 1 85.88 41 GLU B O 1
ATOM 1469 N N . THR B 1 42 ? -1.657 15.352 -1.963 1 87.88 42 THR B N 1
ATOM 1470 C CA . THR B 1 42 ? -0.721 15.867 -0.97 1 87.88 42 THR B CA 1
ATOM 1471 C C . THR B 1 42 ? 0.312 16.781 -1.622 1 87.88 42 THR B C 1
ATOM 1473 O O . THR B 1 42 ? 1.045 16.359 -2.52 1 87.88 42 THR B O 1
ATOM 1476 N N . PRO B 1 43 ? 0.441 17.984 -1.211 1 86.56 43 PRO B N 1
ATOM 1477 C CA . PRO B 1 43 ? 1.313 18.969 -1.861 1 86.56 43 PRO B CA 1
ATOM 1478 C C . PRO B 1 43 ? 2.771 18.516 -1.914 1 86.56 43 PRO B C 1
ATOM 1480 O O . PRO B 1 43 ? 3.453 18.734 -2.92 1 86.56 43 PRO B O 1
ATOM 1483 N N . GLN B 1 44 ? 3.211 17.859 -0.923 1 86.94 44 GLN B N 1
ATOM 1484 C CA . GLN B 1 44 ? 4.605 17.453 -0.826 1 86.94 44 GLN B CA 1
ATOM 1485 C C . GLN B 1 44 ? 4.965 16.469 -1.942 1 86.94 44 GLN B C 1
ATOM 1487 O O . GLN B 1 44 ? 6.141 16.312 -2.279 1 86.94 44 GLN B O 1
ATOM 1492 N N . LEU B 1 45 ? 3.953 15.828 -2.496 1 91.25 45 LEU B N 1
ATOM 1493 C CA . LEU B 1 45 ? 4.211 14.836 -3.537 1 91.25 45 LEU B CA 1
ATOM 1494 C C . LEU B 1 45 ? 4.363 15.508 -4.898 1 91.25 45 LEU B C 1
ATOM 1496 O O . LEU B 1 45 ? 4.828 14.883 -5.852 1 91.25 45 LEU B O 1
ATOM 1500 N N . ARG B 1 46 ? 4.031 16.766 -4.938 1 91.06 46 ARG B N 1
ATOM 1501 C CA . ARG B 1 46 ? 4.047 17.469 -6.223 1 91.06 46 ARG B CA 1
ATOM 1502 C C . ARG B 1 46 ? 5.062 18.594 -6.223 1 91.06 46 ARG B C 1
ATOM 1504 O O . ARG B 1 46 ? 5.281 19.25 -7.25 1 91.06 46 ARG B O 1
ATOM 1511 N N . GLU B 1 47 ? 5.633 18.797 -5.125 1 91.81 47 GLU B N 1
ATOM 1512 C CA . GLU B 1 47 ? 6.578 19.906 -4.988 1 91.81 47 GLU B CA 1
ATOM 1513 C C . GLU B 1 47 ? 7.984 19.406 -4.699 1 91.81 47 GLU B C 1
ATOM 1515 O O . GLU B 1 47 ? 8.156 18.359 -4.059 1 91.81 47 GLU B O 1
ATOM 1520 N N . GLU B 1 48 ? 8.914 20.125 -5.223 1 94 48 GLU B N 1
ATOM 1521 C CA . GLU B 1 48 ? 10.312 19.828 -4.906 1 94 48 GLU B CA 1
ATOM 1522 C C . GLU B 1 48 ? 10.68 20.344 -3.518 1 94 48 GLU B C 1
ATOM 1524 O O . GLU B 1 48 ? 10.172 21.375 -3.07 1 94 48 GLU B O 1
ATOM 1529 N N . ASP B 1 49 ? 11.547 19.562 -2.918 1 90.38 49 ASP B N 1
ATOM 1530 C CA . ASP B 1 49 ? 12.047 20.047 -1.639 1 90.38 49 ASP B CA 1
ATOM 1531 C C . ASP B 1 49 ? 13.156 21.078 -1.846 1 90.38 49 ASP B C 1
ATOM 1533 O O . ASP B 1 49 ? 13.367 21.562 -2.963 1 90.38 49 ASP B O 1
ATOM 1537 N N . GLN B 1 50 ? 13.703 21.469 -0.74 1 91.69 50 GLN B N 1
ATOM 1538 C CA . GLN B 1 50 ? 14.703 22.531 -0.764 1 91.69 50 GLN B CA 1
ATOM 1539 C C . GLN B 1 50 ? 15.906 22.141 -1.612 1 91.69 50 GLN B C 1
ATOM 1541 O O . GLN B 1 50 ? 16.625 23 -2.111 1 91.69 50 GLN B O 1
ATOM 1546 N N . GLN B 1 51 ? 16.156 20.859 -1.817 1 94.25 51 GLN B N 1
ATOM 1547 C CA . GLN B 1 51 ? 17.281 20.375 -2.594 1 94.25 51 GLN B CA 1
ATOM 1548 C C . GLN B 1 51 ? 16.875 20.062 -4.027 1 94.25 51 GLN B C 1
ATOM 1550 O O . GLN B 1 51 ? 17.656 19.5 -4.797 1 94.25 51 GLN B O 1
ATOM 1555 N N . GLY B 1 52 ? 15.664 20.344 -4.34 1 94.44 52 GLY B N 1
ATOM 1556 C CA . GLY B 1 52 ? 15.18 20.125 -5.695 1 94.44 52 GLY B CA 1
ATOM 1557 C C . GLY B 1 52 ? 14.727 18.703 -5.945 1 94.44 52 GLY B C 1
ATOM 1558 O O . GLY B 1 52 ? 14.672 18.25 -7.09 1 94.44 52 GLY B O 1
ATOM 1559 N N . ARG B 1 53 ? 14.531 18.047 -4.875 1 95.5 53 ARG B N 1
ATOM 1560 C CA . ARG B 1 53 ? 14.125 16.656 -5.004 1 95.5 53 ARG B CA 1
ATOM 1561 C C . ARG B 1 53 ? 12.633 16.484 -4.777 1 95.5 53 ARG B C 1
ATOM 1563 O O . ARG B 1 53 ? 12.031 17.219 -3.992 1 95.5 53 ARG B O 1
ATOM 1570 N N . ARG B 1 54 ? 12.055 15.555 -5.453 1 96.5 54 ARG B N 1
ATOM 1571 C CA . ARG B 1 54 ? 10.656 15.18 -5.258 1 96.5 54 ARG B CA 1
ATOM 1572 C C . ARG B 1 54 ? 10.539 13.766 -4.719 1 96.5 54 ARG B C 1
ATOM 1574 O O . ARG B 1 54 ? 11.242 12.859 -5.176 1 96.5 54 ARG B O 1
ATOM 1581 N N . ILE B 1 55 ? 9.68 13.602 -3.826 1 96.06 55 ILE B N 1
ATOM 1582 C CA . ILE B 1 55 ? 9.547 12.312 -3.166 1 96.06 55 ILE B CA 1
ATOM 1583 C C . ILE B 1 55 ? 8.469 11.484 -3.863 1 96.06 55 ILE B C 1
ATOM 1585 O O . ILE B 1 55 ? 7.598 12.031 -4.539 1 96.06 55 ILE B O 1
ATOM 1589 N N . ALA B 1 56 ? 8.609 10.188 -3.717 1 96.44 56 ALA B N 1
ATOM 1590 C CA . ALA B 1 56 ? 7.578 9.25 -4.137 1 96.44 56 ALA B CA 1
ATOM 1591 C C . ALA B 1 56 ? 6.594 8.977 -3.002 1 96.44 56 ALA B C 1
ATOM 1593 O O . ALA B 1 56 ? 6.953 9.062 -1.825 1 96.44 56 ALA B O 1
ATOM 1594 N N . PRO B 1 57 ? 5.328 8.664 -3.402 1 95.56 57 PRO B N 1
ATOM 1595 C CA . PRO B 1 57 ? 4.461 8.148 -2.344 1 95.56 57 PRO B CA 1
ATOM 1596 C C . PRO B 1 57 ? 5.047 6.918 -1.65 1 95.56 57 PRO B C 1
ATOM 1598 O O . PRO B 1 57 ? 5.547 6.008 -2.316 1 95.56 57 PRO B O 1
ATOM 1601 N N . PRO B 1 58 ? 5 6.832 -0.373 1 93.69 58 PRO B N 1
ATOM 1602 C CA . PRO B 1 58 ? 5.633 5.738 0.365 1 93.69 58 PRO B CA 1
ATOM 1603 C C . PRO B 1 58 ? 5.172 4.363 -0.108 1 93.69 58 PRO B C 1
ATOM 1605 O O . PRO B 1 58 ? 5.992 3.457 -0.28 1 93.69 58 PRO B O 1
ATOM 1608 N N . MET B 1 59 ? 3.951 4.242 -0.332 1 94 59 MET B N 1
ATOM 1609 C CA . MET B 1 59 ? 3.412 2.934 -0.686 1 94 59 MET B CA 1
ATOM 1610 C C . MET B 1 59 ? 3.91 2.49 -2.059 1 94 59 MET B C 1
ATOM 1612 O O . MET B 1 59 ? 4.07 1.296 -2.309 1 94 59 MET B O 1
ATOM 1616 N N . LEU B 1 60 ? 4.102 3.42 -2.949 1 96.06 60 LEU B N 1
ATOM 1617 C CA . LEU B 1 60 ? 4.664 3.035 -4.238 1 96.06 60 LEU B CA 1
ATOM 1618 C C . LEU B 1 60 ? 5.984 2.293 -4.059 1 96.06 60 LEU B C 1
ATOM 1620 O O . LEU B 1 60 ? 6.227 1.278 -4.715 1 96.06 60 LEU B O 1
ATOM 1624 N N . ALA B 1 61 ? 6.844 2.703 -3.145 1 94.19 61 ALA B N 1
ATOM 1625 C CA . ALA B 1 61 ? 8.148 2.107 -2.879 1 94.19 61 ALA B CA 1
ATOM 1626 C C . ALA B 1 61 ? 8.008 0.728 -2.244 1 94.19 61 ALA B C 1
ATOM 1628 O O . ALA B 1 61 ? 8.961 -0.049 -2.209 1 94.19 61 ALA B O 1
ATOM 1629 N N . ALA B 1 62 ? 6.812 0.445 -1.784 1 93.75 62 ALA B N 1
ATOM 1630 C CA . ALA B 1 62 ? 6.609 -0.811 -1.067 1 93.75 62 ALA B CA 1
ATOM 1631 C C . ALA B 1 62 ? 5.859 -1.82 -1.934 1 93.75 62 ALA B C 1
ATOM 1633 O O . ALA B 1 62 ? 6.164 -3.016 -1.907 1 93.75 62 ALA B O 1
ATOM 1634 N N . VAL B 1 63 ? 4.977 -1.359 -2.74 1 90.75 63 VAL B N 1
ATOM 1635 C CA . VAL B 1 63 ? 3.971 -2.285 -3.256 1 90.75 63 VAL B CA 1
ATOM 1636 C C . VAL B 1 63 ? 4.324 -2.686 -4.688 1 90.75 63 VAL B C 1
ATOM 1638 O O . VAL B 1 63 ? 3.738 -3.619 -5.238 1 90.75 63 VAL B O 1
ATOM 1641 N N . TYR B 1 64 ? 5.277 -2.098 -5.289 1 86.56 64 TYR B N 1
ATOM 1642 C CA . TYR B 1 64 ? 5.641 -2.439 -6.66 1 86.56 64 TYR B CA 1
ATOM 1643 C C . TYR B 1 64 ? 6.07 -3.896 -6.762 1 86.56 64 TYR B C 1
ATOM 1645 O O . TYR B 1 64 ? 5.996 -4.496 -7.836 1 86.56 64 TYR B O 1
ATOM 1653 N N . VAL B 1 65 ? 6.434 -4.512 -5.719 1 87.75 65 VAL B N 1
ATOM 1654 C CA . VAL B 1 65 ? 7 -5.855 -5.703 1 87.75 65 VAL B CA 1
ATOM 1655 C C . VAL B 1 65 ? 5.879 -6.891 -5.742 1 87.75 65 VAL B C 1
ATOM 1657 O O . VAL B 1 65 ? 6.125 -8.07 -6.004 1 87.75 65 VAL B O 1
ATOM 1660 N N . ILE B 1 66 ? 4.676 -6.453 -5.441 1 86.5 66 ILE B N 1
ATOM 1661 C CA . ILE B 1 66 ? 3.555 -7.375 -5.305 1 86.5 66 ILE B CA 1
ATOM 1662 C C . ILE B 1 66 ? 3.363 -8.156 -6.602 1 86.5 66 ILE B C 1
ATOM 1664 O O . ILE B 1 66 ? 3.088 -9.359 -6.578 1 86.5 66 ILE B O 1
ATOM 1668 N N . GLU B 1 67 ? 3.584 -7.527 -7.676 1 83.88 67 GLU B N 1
ATOM 16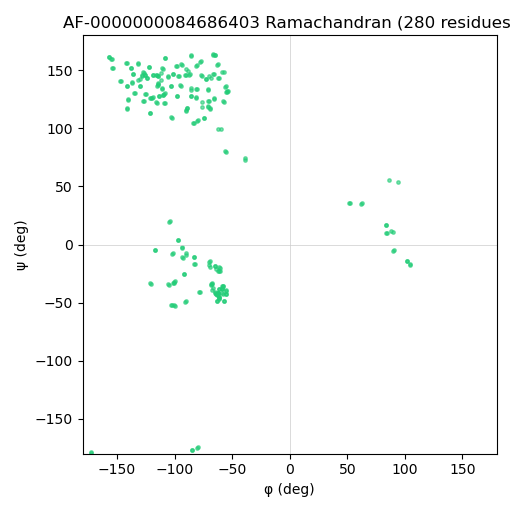69 C CA . GLU B 1 67 ? 3.504 -8.195 -8.969 1 83.88 67 GLU B CA 1
ATOM 1670 C C . GLU B 1 67 ? 4.453 -9.391 -9.039 1 83.88 67 GLU B C 1
ATOM 1672 O O . GLU B 1 67 ? 4.07 -10.477 -9.477 1 83.88 67 GLU B O 1
ATOM 1677 N N . ALA B 1 68 ? 5.703 -9.156 -8.633 1 83.88 68 ALA B N 1
ATOM 1678 C CA . ALA B 1 68 ? 6.711 -10.211 -8.68 1 83.88 68 ALA B CA 1
ATOM 1679 C C . ALA B 1 68 ? 6.324 -11.383 -7.785 1 83.88 68 ALA B C 1
ATOM 1681 O O . ALA B 1 68 ? 6.488 -12.547 -8.164 1 83.88 68 ALA B O 1
ATOM 1682 N N . LEU B 1 69 ? 5.77 -11.102 -6.672 1 86.19 69 LEU B N 1
ATOM 1683 C CA . LEU B 1 69 ? 5.352 -12.148 -5.746 1 86.19 69 LEU B CA 1
ATOM 1684 C C . LEU B 1 69 ? 4.18 -12.938 -6.312 1 86.19 69 LEU B C 1
ATOM 1686 O O . LEU B 1 69 ? 4.102 -14.156 -6.129 1 86.19 69 LEU B O 1
ATOM 1690 N N . ARG B 1 70 ? 3.352 -12.305 -7.023 1 81.56 70 ARG B N 1
ATOM 1691 C CA . ARG B 1 70 ? 2.182 -12.953 -7.609 1 81.56 70 ARG B CA 1
ATOM 1692 C C . ARG B 1 70 ? 2.562 -13.75 -8.852 1 81.56 70 ARG B C 1
ATOM 1694 O O . ARG B 1 70 ? 2.119 -14.891 -9.023 1 81.56 70 ARG B O 1
ATOM 1701 N N . THR B 1 71 ? 3.465 -13.172 -9.703 1 79.06 71 THR B N 1
ATOM 1702 C CA . THR B 1 71 ? 3.65 -13.727 -11.039 1 79.06 71 THR B CA 1
ATOM 1703 C C . THR B 1 71 ? 4.887 -14.617 -11.094 1 79.06 71 THR B C 1
ATOM 1705 O O . THR B 1 71 ? 4.945 -15.562 -11.883 1 79.06 71 THR B O 1
ATOM 1708 N N . ARG B 1 72 ? 5.832 -14.289 -10.32 1 78.06 72 ARG B N 1
ATOM 1709 C CA . ARG B 1 72 ? 7.059 -15.078 -10.398 1 78.06 72 ARG B CA 1
ATOM 1710 C C . ARG B 1 72 ? 7.035 -16.234 -9.398 1 78.06 72 ARG B C 1
ATOM 1712 O O . ARG B 1 72 ? 7.637 -17.281 -9.641 1 78.06 72 ARG B O 1
ATOM 1719 N N . VAL B 1 73 ? 6.254 -16 -8.352 1 78.25 73 VAL B N 1
ATOM 1720 C CA . VAL B 1 73 ? 6.43 -17 -7.301 1 78.25 73 VAL B CA 1
ATOM 1721 C C . VAL B 1 73 ? 5.098 -17.688 -7.016 1 78.25 73 VAL B C 1
ATOM 1723 O O . VAL B 1 73 ? 5.062 -18.891 -6.711 1 78.25 73 VAL B O 1
ATOM 1726 N N . GLY B 1 74 ? 4.012 -17.016 -7.133 1 82.44 74 GLY B N 1
ATOM 1727 C CA . GLY B 1 74 ? 2.736 -17.562 -6.691 1 82.44 74 GLY B CA 1
ATOM 1728 C C . GLY B 1 74 ? 1.955 -18.234 -7.801 1 82.44 74 GLY B C 1
ATOM 1729 O O . GLY B 1 74 ? 1.961 -17.766 -8.945 1 82.44 74 GLY B O 1
ATOM 1730 N N . PRO B 1 75 ? 1.35 -19.453 -7.504 1 84.06 75 PRO B N 1
ATOM 1731 C CA . PRO B 1 75 ? 0.43 -20.062 -8.469 1 84.06 75 PRO B CA 1
ATOM 1732 C C . PRO B 1 75 ? -0.852 -19.25 -8.648 1 84.06 75 PRO B C 1
ATOM 1734 O O . PRO B 1 75 ? -1.146 -18.359 -7.844 1 84.06 75 PRO B O 1
ATOM 1737 N N . PRO B 1 76 ? -1.596 -19.531 -9.75 1 83 76 PRO B N 1
ATOM 1738 C CA . PRO B 1 76 ? -2.891 -18.875 -9.93 1 83 76 PRO B CA 1
ATOM 1739 C C . PRO B 1 76 ? -3.846 -19.109 -8.766 1 83 76 PRO B C 1
ATOM 1741 O O . PRO B 1 76 ? -3.777 -20.172 -8.117 1 83 76 PRO B O 1
ATOM 1744 N N . GLY B 1 77 ? -4.68 -18.125 -8.516 1 85.25 77 GLY B N 1
ATOM 1745 C CA . GLY B 1 77 ? -5.719 -18.297 -7.512 1 85.25 77 GLY B CA 1
ATOM 1746 C C . GLY B 1 77 ? -5.273 -17.891 -6.117 1 85.25 77 GLY B C 1
ATOM 1747 O O . GLY B 1 77 ? -6.043 -18 -5.16 1 85.25 77 GLY B O 1
ATOM 1748 N N . GLY B 1 78 ? -4.039 -17.562 -5.961 1 91.06 78 GLY B N 1
ATOM 1749 C CA . GLY B 1 78 ? -3.572 -17.078 -4.672 1 91.06 78 GLY B CA 1
ATOM 1750 C C . GLY B 1 78 ? -4.246 -15.789 -4.242 1 91.06 78 GLY B C 1
ATOM 1751 O O . GLY B 1 78 ? -4.785 -15.062 -5.078 1 91.06 78 GLY B O 1
ATOM 1752 N N . IL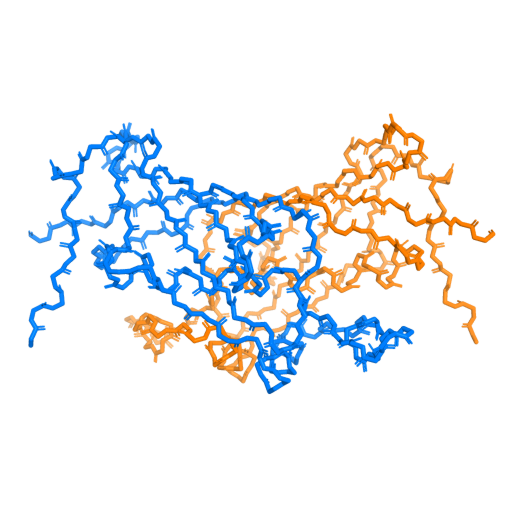E B 1 79 ? -4.277 -15.57 -2.938 1 91.88 79 ILE B N 1
ATOM 1753 C CA . ILE B 1 79 ? -4.953 -14.414 -2.357 1 91.88 79 ILE B CA 1
ATOM 1754 C C . ILE B 1 79 ? -3.957 -13.578 -1.558 1 91.88 79 ILE B C 1
ATOM 1756 O O . ILE B 1 79 ? -3.172 -14.125 -0.776 1 91.88 79 ILE B O 1
ATOM 1760 N N . HIS B 1 80 ? -3.877 -12.352 -1.857 1 94 80 HIS B N 1
ATOM 1761 C CA . HIS B 1 80 ? -3.129 -11.406 -1.036 1 94 80 HIS B CA 1
ATOM 1762 C C . HIS B 1 80 ? -3.883 -11.078 0.248 1 94 80 HIS B C 1
ATOM 1764 O O . HIS B 1 80 ? -4.84 -10.305 0.228 1 94 80 HIS B O 1
ATOM 1770 N N . ALA B 1 81 ? -3.436 -11.531 1.392 1 96.06 81 ALA B N 1
ATOM 1771 C CA . ALA B 1 81 ? -4.266 -11.539 2.592 1 96.06 81 ALA B CA 1
ATOM 1772 C C . ALA B 1 81 ? -3.932 -10.367 3.504 1 96.06 81 ALA B C 1
ATOM 1774 O O . ALA B 1 81 ? -4.828 -9.68 3.998 1 96.06 81 ALA B O 1
ATOM 1775 N N . LYS B 1 82 ? -2.674 -10.234 3.814 1 96.56 82 LYS B N 1
ATOM 1776 C CA . LYS B 1 82 ? -2.234 -9.219 4.766 1 96.56 82 LYS B CA 1
ATOM 1777 C C . LYS B 1 82 ? -0.909 -8.594 4.336 1 96.56 82 LYS B C 1
ATOM 1779 O O . LYS B 1 82 ? -0.107 -9.242 3.656 1 96.56 82 LYS B O 1
ATOM 1784 N N . GLN B 1 83 ? -0.704 -7.449 4.805 1 96.19 83 GLN B N 1
ATOM 1785 C CA . GLN B 1 83 ? 0.59 -6.805 4.617 1 96.19 83 GLN B CA 1
ATOM 1786 C C . GLN B 1 83 ? 0.873 -5.805 5.734 1 96.19 83 GLN B C 1
ATOM 1788 O O . GLN B 1 83 ? -0.055 -5.25 6.328 1 96.19 83 GLN B O 1
ATOM 1793 N N . GLN B 1 84 ? 2.076 -5.621 5.996 1 97.5 84 GLN B N 1
ATOM 1794 C CA . GLN B 1 84 ? 2.605 -4.605 6.898 1 97.5 84 GLN B CA 1
ATOM 1795 C C . GLN B 1 84 ? 3.898 -4.004 6.355 1 97.5 84 GLN B C 1
ATOM 1797 O O . GLN B 1 84 ? 4.766 -4.727 5.859 1 97.5 84 GLN B O 1
ATOM 1802 N N . PHE B 1 85 ? 3.936 -2.734 6.465 1 97.88 85 PHE B N 1
ATOM 1803 C CA . PHE B 1 85 ? 5.16 -2.072 6.031 1 97.88 85 PHE B CA 1
ATOM 1804 C C . PHE B 1 85 ? 5.582 -1.008 7.039 1 97.88 85 PHE B C 1
ATOM 1806 O O . PHE B 1 85 ? 4.734 -0.366 7.664 1 97.88 85 PHE B O 1
ATOM 1813 N N . LYS B 1 86 ? 6.828 -0.851 7.156 1 98.12 86 LYS B N 1
ATOM 1814 C CA . LYS B 1 86 ? 7.48 0.26 7.844 1 98.12 86 LYS B CA 1
ATOM 1815 C C . LYS B 1 86 ? 8.297 1.106 6.871 1 98.12 86 LYS B C 1
ATOM 1817 O O . LYS B 1 86 ? 9 0.57 6.008 1 98.12 86 LYS B O 1
ATOM 1822 N N . PHE B 1 87 ? 8.164 2.352 7.035 1 97.88 87 PHE B N 1
ATOM 1823 C CA . PHE B 1 87 ? 8.875 3.275 6.16 1 97.88 87 PHE B CA 1
ATOM 1824 C C . PHE B 1 87 ? 10.016 3.963 6.902 1 97.88 87 PHE B C 1
ATOM 1826 O O . PHE B 1 87 ? 9.781 4.703 7.863 1 97.88 87 PHE B O 1
ATOM 1833 N N . HIS B 1 88 ? 11.227 3.785 6.371 1 98 88 HIS B N 1
ATOM 1834 C CA . HIS B 1 88 ? 12.414 4.203 7.109 1 98 88 HIS B CA 1
ATOM 1835 C C . HIS B 1 88 ? 12.945 5.535 6.594 1 98 88 HIS B C 1
ATOM 1837 O O . HIS B 1 88 ? 13.562 6.301 7.344 1 98 88 HIS B O 1
ATOM 1843 N N . ARG B 1 89 ? 12.828 5.789 5.383 1 96.69 89 ARG B N 1
ATOM 1844 C CA . ARG B 1 89 ? 13.18 7.055 4.75 1 96.69 89 ARG B CA 1
ATOM 1845 C C . ARG B 1 89 ? 12.391 7.262 3.461 1 96.69 89 ARG B C 1
ATOM 1847 O O . ARG B 1 89 ? 11.891 6.301 2.873 1 96.69 89 ARG B O 1
ATOM 1854 N N . PRO B 1 90 ? 12.266 8.492 2.965 1 96.06 90 PRO B N 1
ATOM 1855 C CA . PRO B 1 90 ? 11.594 8.711 1.687 1 96.06 90 PRO B CA 1
ATOM 1856 C C . PRO B 1 90 ? 12.352 8.117 0.504 1 96.06 90 PRO B C 1
ATOM 1858 O O . PRO B 1 90 ? 13.578 7.992 0.555 1 96.06 90 PRO B O 1
ATOM 1861 N N . ALA B 1 91 ? 11.602 7.672 -0.458 1 97.62 91 ALA B N 1
ATOM 1862 C CA . ALA B 1 91 ? 12.156 7.418 -1.782 1 97.62 91 ALA B CA 1
ATOM 1863 C C . ALA B 1 91 ? 12.047 8.656 -2.672 1 97.62 91 ALA B C 1
ATOM 1865 O O . ALA B 1 91 ? 11.047 9.367 -2.629 1 97.62 91 ALA B O 1
ATOM 1866 N N . TYR B 1 92 ? 13.016 8.883 -3.555 1 98.06 92 TYR B N 1
ATOM 1867 C CA . TYR B 1 92 ? 13.031 10.062 -4.406 1 98.06 92 TYR B CA 1
ATOM 1868 C C . TYR B 1 92 ? 12.969 9.68 -5.879 1 98.06 92 TYR B C 1
ATOM 1870 O O . TYR B 1 92 ? 13.477 8.633 -6.277 1 98.06 92 TYR B O 1
ATOM 1878 N N . ILE B 1 93 ? 12.297 10.547 -6.609 1 98.12 93 ILE B N 1
ATOM 1879 C CA . ILE B 1 93 ? 12.336 10.398 -8.062 1 98.12 93 ILE B CA 1
ATOM 1880 C C . ILE B 1 93 ? 13.789 10.352 -8.531 1 98.12 93 ILE B C 1
ATOM 1882 O O . ILE B 1 93 ? 14.625 11.141 -8.078 1 98.12 93 ILE B O 1
ATOM 1886 N N . GLY B 1 94 ? 14.086 9.391 -9.352 1 98 94 GLY B N 1
ATOM 1887 C CA . GLY B 1 94 ? 15.445 9.211 -9.852 1 98 94 GLY B CA 1
ATOM 1888 C C . GLY B 1 94 ? 16.156 8.047 -9.195 1 98 94 GLY B C 1
ATOM 1889 O O . GLY B 1 94 ? 17.188 7.574 -9.711 1 98 94 GLY B O 1
ATOM 1890 N N . GLU B 1 95 ? 15.68 7.562 -8.094 1 98.31 95 GLU B N 1
ATOM 1891 C CA . GLU B 1 95 ? 16.281 6.406 -7.434 1 98.31 95 GLU B CA 1
ATOM 1892 C C . GLU B 1 95 ? 15.82 5.105 -8.086 1 98.31 95 GLU B C 1
ATOM 1894 O O . GLU B 1 95 ? 14.773 5.059 -8.734 1 98.31 95 GLU B O 1
ATOM 1899 N N . THR B 1 96 ? 16.672 4.121 -7.949 1 98.56 96 THR B N 1
ATOM 1900 C CA . THR B 1 96 ? 16.297 2.748 -8.258 1 98.56 96 THR B CA 1
ATOM 1901 C C . THR B 1 96 ? 16.156 1.919 -6.988 1 98.56 96 THR B C 1
ATOM 1903 O O . THR B 1 96 ? 17.047 1.934 -6.133 1 98.56 96 THR B O 1
ATOM 1906 N N . LEU B 1 97 ? 15.039 1.209 -6.867 1 98.31 97 LEU B N 1
ATOM 1907 C CA . LEU B 1 97 ? 14.742 0.411 -5.688 1 98.31 97 LEU B CA 1
ATOM 1908 C C . LEU B 1 97 ? 14.914 -1.077 -5.973 1 98.31 97 LEU B C 1
ATOM 1910 O O . LEU B 1 97 ? 14.625 -1.536 -7.082 1 98.31 97 LEU B O 1
ATOM 1914 N N . TYR B 1 98 ? 15.391 -1.774 -4.969 1 97 98 TYR B N 1
ATOM 1915 C CA . TYR B 1 98 ? 15.562 -3.223 -4.984 1 97 98 TYR B CA 1
ATOM 1916 C C . TYR B 1 98 ? 14.883 -3.869 -3.783 1 97 98 TYR B C 1
ATOM 1918 O O . TYR B 1 98 ? 15.188 -3.537 -2.637 1 97 98 TYR B O 1
ATOM 1926 N N . THR B 1 99 ? 13.945 -4.828 -4.062 1 96.06 99 THR B N 1
ATOM 1927 C CA . THR B 1 99 ? 13.219 -5.461 -2.967 1 96.06 99 THR B CA 1
ATOM 1928 C C . THR B 1 99 ? 13.547 -6.949 -2.891 1 96.06 99 THR B C 1
ATOM 1930 O O . THR B 1 99 ? 13.406 -7.672 -3.879 1 96.06 99 THR B O 1
ATOM 1933 N N . SER B 1 100 ? 14.039 -7.359 -1.771 1 95 100 SER B N 1
ATOM 1934 C CA . SER B 1 100 ? 14.211 -8.781 -1.479 1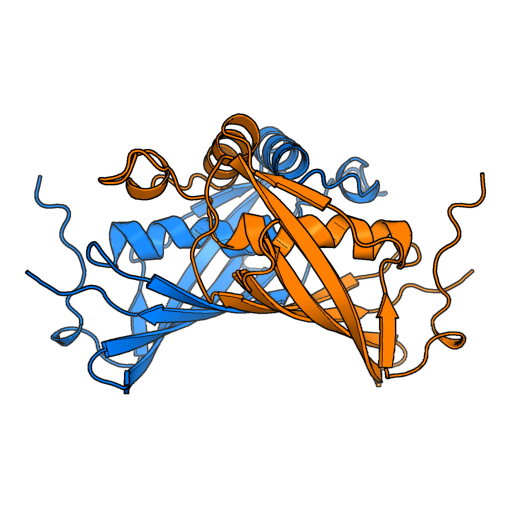 95 100 SER B CA 1
ATOM 1935 C C . SER B 1 100 ? 13.055 -9.312 -0.632 1 95 100 SER B C 1
ATOM 1937 O O . SER B 1 100 ? 12.383 -8.547 0.055 1 95 100 SER B O 1
ATOM 1939 N N . ALA B 1 101 ? 12.82 -10.57 -0.763 1 95.06 101 ALA B N 1
ATOM 1940 C CA . ALA B 1 101 ? 11.789 -11.242 0.017 1 95.06 101 ALA B CA 1
ATOM 1941 C C . ALA B 1 101 ? 12.281 -12.594 0.535 1 95.06 101 ALA B C 1
ATOM 1943 O O . ALA B 1 101 ? 12.977 -13.32 -0.176 1 95.06 101 ALA B O 1
ATOM 1944 N N . LYS B 1 102 ? 11.93 -12.891 1.784 1 95.56 102 LYS B N 1
ATOM 1945 C CA . LYS B 1 102 ? 12.281 -14.156 2.422 1 95.56 102 LYS B CA 1
ATOM 1946 C C . LYS B 1 102 ? 11.055 -14.805 3.068 1 95.56 102 LYS B C 1
ATOM 1948 O O . LYS B 1 102 ? 10.25 -14.117 3.709 1 95.56 102 LYS B O 1
ATOM 1953 N N . VAL B 1 103 ? 11.016 -16.125 2.955 1 96.38 103 VAL B N 1
ATOM 1954 C CA . VAL B 1 103 ? 9.93 -16.844 3.619 1 96.38 103 VAL B CA 1
ATOM 1955 C C . VAL B 1 103 ? 10.141 -16.812 5.129 1 96.38 103 VAL B C 1
ATOM 1957 O O . VAL B 1 103 ? 11.172 -17.266 5.629 1 96.38 103 VAL B O 1
ATOM 1960 N N . LEU B 1 104 ? 9.234 -16.234 5.781 1 97.62 104 LEU B N 1
ATOM 1961 C CA . LEU B 1 104 ? 9.305 -16.156 7.234 1 97.62 104 LEU B CA 1
ATOM 1962 C C . LEU B 1 104 ? 8.625 -17.359 7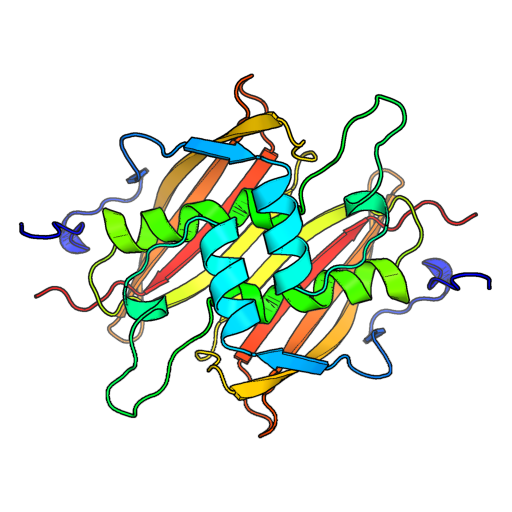.887 1 97.62 104 LEU B C 1
ATOM 1964 O O . LEU B 1 104 ? 9.188 -17.969 8.789 1 97.62 104 LEU B O 1
ATOM 1968 N N . LYS B 1 105 ? 7.434 -17.641 7.445 1 98.06 105 LYS B N 1
ATOM 1969 C CA . LYS B 1 105 ? 6.621 -18.688 8.055 1 98.06 105 LYS B CA 1
ATOM 1970 C C . LYS B 1 105 ? 5.746 -19.391 7.008 1 98.06 105 LYS B C 1
ATOM 1972 O O . LYS B 1 105 ? 5.18 -18.719 6.137 1 98.06 105 LYS B O 1
ATOM 1977 N N . LEU B 1 106 ? 5.637 -20.688 7.156 1 97.38 106 LEU B N 1
ATOM 1978 C CA . LEU B 1 106 ? 4.707 -21.531 6.398 1 97.38 106 LEU B CA 1
ATOM 1979 C C . LEU B 1 106 ? 3.732 -22.234 7.332 1 97.38 106 LEU B C 1
ATOM 1981 O O . LEU B 1 106 ? 4.148 -22.922 8.273 1 97.38 106 LEU B O 1
ATOM 1985 N N . TYR B 1 107 ? 2.508 -22.031 6.996 1 97.81 107 TYR B N 1
ATOM 1986 C CA . TYR B 1 107 ? 1.557 -22.719 7.867 1 97.81 107 TYR B CA 1
ATOM 1987 C C . TYR B 1 107 ? 0.23 -22.938 7.152 1 97.81 107 TYR B C 1
ATOM 1989 O O . TYR B 1 107 ? -0.054 -22.297 6.137 1 97.81 107 TYR B O 1
ATOM 1997 N N . GLU B 1 108 ? -0.538 -23.891 7.719 1 96.44 108 GLU B N 1
ATOM 1998 C CA . GLU B 1 108 ? -1.864 -24.203 7.199 1 96.44 108 GLU B CA 1
ATOM 1999 C C . GLU B 1 108 ? -2.957 -23.766 8.172 1 96.44 108 GLU B C 1
ATOM 2001 O O . GLU B 1 108 ? -2.828 -23.953 9.383 1 96.44 108 GLU B O 1
ATOM 2006 N N . ARG B 1 109 ? -3.906 -23.156 7.59 1 95.75 109 ARG B N 1
ATOM 2007 C CA . ARG B 1 109 ? -5.078 -22.75 8.359 1 95.75 109 ARG B CA 1
ATOM 2008 C C . ARG B 1 109 ? -6.359 -22.953 7.559 1 95.75 109 ARG B C 1
ATOM 2010 O O . ARG B 1 109 ? -6.484 -22.453 6.441 1 95.75 109 ARG B O 1
ATOM 2017 N N . LYS B 1 110 ? -7.289 -23.719 8.172 1 94.81 110 LYS B N 1
ATOM 2018 C CA . LYS B 1 110 ? -8.578 -24.016 7.547 1 94.81 110 LYS B CA 1
ATOM 2019 C C . LYS B 1 110 ? -8.391 -24.562 6.137 1 94.81 110 LYS B C 1
ATOM 2021 O O . LYS B 1 110 ? -9.062 -24.125 5.199 1 94.81 110 LYS B O 1
ATOM 2026 N N . GLY B 1 111 ? -7.367 -25.328 5.938 1 93.94 111 GLY B N 1
ATOM 2027 C CA . GLY B 1 111 ? -7.148 -26.062 4.703 1 93.94 111 GLY B CA 1
ATOM 2028 C C . GLY B 1 111 ? -6.461 -25.234 3.631 1 93.94 111 GLY B C 1
ATOM 2029 O O . GLY B 1 111 ? -6.402 -25.641 2.469 1 93.94 111 GLY B O 1
ATOM 2030 N N . ARG B 1 112 ? -6.004 -24.109 4.035 1 95.81 112 ARG B N 1
ATOM 2031 C CA . ARG B 1 112 ? -5.312 -23.25 3.08 1 95.81 112 ARG B CA 1
ATOM 2032 C C . ARG B 1 112 ? -3.842 -23.094 3.447 1 95.81 112 ARG B C 1
ATOM 2034 O O . ARG B 1 112 ? -3.482 -23.125 4.625 1 95.81 112 ARG B O 1
ATOM 2041 N N . ASN B 1 113 ? -3.021 -23 2.465 1 96.44 113 ASN B N 1
ATOM 2042 C CA . ASN B 1 113 ? -1.584 -22.828 2.66 1 96.44 113 ASN B CA 1
ATOM 2043 C C . ASN B 1 113 ? -1.195 -21.359 2.738 1 96.44 113 ASN B C 1
ATOM 2045 O O . ASN B 1 113 ? -1.371 -20.609 1.774 1 96.44 113 ASN B O 1
ATOM 2049 N N . TYR B 1 114 ? -0.669 -21 3.877 1 97.5 114 TYR B N 1
ATOM 2050 C CA . TYR B 1 114 ? -0.248 -19.609 4.086 1 97.5 114 TYR B CA 1
ATOM 2051 C C . TYR B 1 114 ? 1.266 -19.484 3.969 1 97.5 114 TYR B C 1
ATOM 2053 O O . TYR B 1 114 ? 2.012 -20.297 4.508 1 97.5 114 TYR B O 1
ATOM 2061 N N . VAL B 1 115 ? 1.629 -18.469 3.285 1 96.38 115 VAL B N 1
ATOM 2062 C CA . VAL B 1 115 ? 3.033 -18.094 3.168 1 96.38 115 VAL B CA 1
ATOM 2063 C C . VAL B 1 115 ? 3.234 -16.672 3.691 1 96.38 115 VAL B C 1
ATOM 2065 O O . VAL B 1 115 ? 2.709 -15.719 3.123 1 96.38 115 VAL B O 1
ATOM 2068 N N . GLU B 1 116 ? 3.928 -16.547 4.766 1 97.19 116 GLU B N 1
ATOM 2069 C CA . GLU B 1 116 ? 4.336 -15.25 5.301 1 97.19 116 GLU B CA 1
ATOM 2070 C C . GLU B 1 116 ? 5.766 -14.914 4.895 1 97.19 116 GLU B C 1
ATOM 2072 O O . GLU B 1 116 ? 6.688 -15.703 5.121 1 97.19 116 GLU B O 1
ATOM 2077 N N . MET B 1 117 ? 5.891 -13.758 4.355 1 96.56 117 MET B N 1
ATOM 2078 C CA . MET B 1 117 ? 7.195 -13.344 3.85 1 96.56 117 MET B CA 1
ATOM 2079 C C . MET B 1 117 ? 7.617 -12.008 4.457 1 96.56 117 MET B C 1
ATOM 2081 O O . MET B 1 117 ? 6.781 -11.133 4.672 1 96.56 117 MET B O 1
ATOM 2085 N N . THR B 1 118 ? 8.93 -11.875 4.66 1 97.06 118 THR B N 1
ATOM 2086 C CA . THR B 1 118 ? 9.5 -10.57 4.965 1 97.06 118 THR B CA 1
ATOM 2087 C C . THR B 1 118 ? 10.055 -9.906 3.703 1 97.06 118 THR B C 1
ATOM 2089 O O . THR B 1 118 ? 10.539 -10.594 2.801 1 97.06 118 THR B O 1
ATOM 2092 N N . THR B 1 119 ? 9.938 -8.641 3.633 1 96.44 119 THR B N 1
ATOM 2093 C CA . THR B 1 119 ? 10.492 -7.898 2.51 1 96.44 119 THR B CA 1
ATOM 2094 C C . THR B 1 119 ? 11.391 -6.766 3.004 1 96.44 119 THR B C 1
ATOM 2096 O O . THR B 1 119 ? 11.156 -6.199 4.074 1 96.44 119 THR B O 1
ATOM 2099 N N . GLN B 1 120 ? 12.422 -6.449 2.225 1 97.06 120 GLN B N 1
ATOM 2100 C CA . GLN B 1 120 ? 13.266 -5.273 2.391 1 97.06 120 GLN B CA 1
ATOM 2101 C C . GLN B 1 120 ? 13.523 -4.586 1.054 1 97.06 120 GLN B C 1
ATOM 2103 O O . GLN B 1 120 ? 13.898 -5.234 0.077 1 97.06 120 GLN B O 1
ATOM 2108 N N . THR B 1 121 ? 13.305 -3.291 1.08 1 97.69 121 THR B N 1
ATOM 2109 C CA . THR B 1 121 ? 13.57 -2.486 -0.108 1 97.69 121 THR B CA 1
ATOM 2110 C C . THR B 1 121 ? 14.719 -1.521 0.14 1 97.69 121 THR B C 1
ATOM 2112 O O . THR B 1 121 ? 14.695 -0.748 1.101 1 97.69 121 THR B O 1
ATOM 2115 N N . HIS B 1 122 ? 15.672 -1.568 -0.754 1 98.31 122 HIS B N 1
ATOM 2116 C CA . HIS B 1 122 ? 16.812 -0.675 -0.703 1 98.31 122 HIS B CA 1
ATOM 2117 C C . HIS B 1 122 ? 16.938 0.148 -1.981 1 98.31 122 HIS B C 1
ATOM 2119 O O . HIS B 1 122 ? 16.5 -0.286 -3.047 1 98.31 122 HIS B O 1
ATOM 2125 N N . ASN B 1 123 ? 17.547 1.348 -1.83 1 98.31 123 ASN B N 1
ATOM 2126 C CA . ASN B 1 123 ? 17.859 2.094 -3.043 1 98.31 123 ASN B CA 1
ATOM 2127 C C . ASN B 1 123 ? 19.203 1.652 -3.645 1 98.31 123 ASN B C 1
ATOM 2129 O O . ASN B 1 123 ? 19.812 0.692 -3.172 1 98.31 123 ASN B O 1
ATOM 2133 N N . GLN B 1 124 ? 19.656 2.299 -4.734 1 98.19 124 GLN B N 1
ATOM 2134 C CA . GLN B 1 124 ? 20.844 1.919 -5.477 1 98.19 124 GLN B CA 1
ATOM 2135 C C . GLN B 1 124 ? 22.094 2.088 -4.621 1 98.19 124 GLN B C 1
ATOM 2137 O O . GLN B 1 124 ? 23.156 1.519 -4.93 1 98.19 124 GLN B O 1
ATOM 2142 N N . GLU B 1 125 ? 22.031 2.84 -3.562 1 98.25 125 GLU B N 1
ATOM 2143 C CA . GLU B 1 125 ? 23.156 3.059 -2.668 1 98.25 125 GLU B CA 1
ATOM 2144 C C . GLU B 1 125 ? 23.141 2.076 -1.502 1 98.25 125 GLU B C 1
ATOM 2146 O O . GLU B 1 125 ? 24 2.127 -0.625 1 98.25 125 GLU B O 1
ATOM 2151 N N . GLY B 1 126 ? 22.156 1.282 -1.441 1 98.06 126 GLY B N 1
ATOM 2152 C CA . GLY B 1 126 ? 22.062 0.282 -0.39 1 98.06 126 GLY B CA 1
ATOM 2153 C C . GLY B 1 126 ? 21.344 0.785 0.85 1 98.06 126 GLY B C 1
ATOM 2154 O O . GLY B 1 126 ? 21.328 0.111 1.883 1 98.06 126 GLY B O 1
ATOM 2155 N N . GLU B 1 127 ? 20.688 1.95 0.807 1 98.5 127 GLU B N 1
ATOM 2156 C CA . GLU B 1 127 ? 19.953 2.492 1.948 1 98.5 127 GLU B CA 1
ATOM 2157 C C . GLU B 1 127 ? 18.578 1.857 2.07 1 98.5 127 GLU B C 1
ATOM 2159 O O . GLU B 1 127 ? 17.859 1.715 1.075 1 98.5 127 GLU B O 1
ATOM 2164 N N . LEU B 1 128 ? 18.219 1.446 3.32 1 98.69 128 LEU B N 1
ATOM 2165 C CA . LEU B 1 128 ? 16.922 0.822 3.576 1 98.69 128 LEU B CA 1
ATOM 2166 C C . LEU B 1 128 ? 15.797 1.844 3.465 1 98.69 128 LEU B C 1
ATOM 2168 O O . LEU B 1 128 ? 15.797 2.854 4.172 1 98.69 128 LEU B O 1
ATOM 2172 N N . VAL B 1 129 ? 14.836 1.589 2.604 1 98.5 129 VAL B N 1
ATOM 2173 C CA . VAL B 1 129 ? 13.703 2.486 2.371 1 98.5 129 VAL B CA 1
ATOM 2174 C C . VAL B 1 129 ? 12.461 1.949 3.078 1 98.5 129 VAL B C 1
ATOM 2176 O O . VAL B 1 129 ? 11.797 2.678 3.818 1 98.5 129 VAL B O 1
ATOM 2179 N N . THR B 1 130 ? 12.117 0.704 2.848 1 98.19 130 THR B N 1
ATOM 2180 C CA . THR B 1 130 ? 10.969 0.077 3.492 1 98.19 130 THR B CA 1
ATOM 2181 C C . THR B 1 130 ? 11.305 -1.344 3.934 1 98.19 130 THR B C 1
ATOM 2183 O O . THR B 1 130 ? 12.203 -1.978 3.375 1 98.19 130 THR B O 1
ATOM 2186 N N . SER B 1 131 ? 10.695 -1.792 4.914 1 98.44 131 SER B N 1
ATOM 2187 C CA . SER B 1 131 ? 10.633 -3.191 5.32 1 98.44 131 SER B CA 1
ATOM 2188 C C . SER B 1 131 ? 9.195 -3.615 5.613 1 98.44 131 SER B C 1
ATOM 2190 O O . SER B 1 131 ? 8.336 -2.771 5.875 1 98.44 131 SER B O 1
ATOM 2192 N N . GLY B 1 132 ? 9 -4.902 5.488 1 97.38 132 GLY B N 1
ATOM 2193 C CA . GLY B 1 132 ? 7.609 -5.277 5.707 1 97.38 132 GLY B CA 1
ATOM 2194 C C . GLY B 1 132 ? 7.398 -6.781 5.742 1 97.38 132 GLY B C 1
ATOM 2195 O O . GLY B 1 132 ? 8.359 -7.551 5.738 1 97.38 132 GLY B O 1
ATOM 2196 N N . MET B 1 133 ? 6.156 -7.105 5.922 1 97.62 133 MET B N 1
ATOM 2197 C CA . MET B 1 133 ? 5.66 -8.477 5.883 1 97.62 133 MET B CA 1
ATOM 2198 C C . MET B 1 133 ? 4.445 -8.594 4.969 1 97.62 133 MET B C 1
ATOM 2200 O O . MET B 1 133 ? 3.568 -7.727 4.984 1 97.62 133 MET B O 1
ATOM 2204 N N . ILE B 1 134 ? 4.453 -9.578 4.219 1 96.44 134 ILE B N 1
ATOM 2205 C CA . ILE B 1 134 ? 3.33 -9.891 3.34 1 96.44 134 ILE B CA 1
ATOM 2206 C C . ILE B 1 134 ? 2.852 -11.312 3.594 1 96.44 134 ILE B C 1
ATOM 2208 O O . ILE B 1 134 ? 3.664 -12.242 3.697 1 96.44 134 ILE B O 1
ATOM 2212 N N . THR B 1 135 ? 1.622 -11.508 3.787 1 97.25 135 THR B N 1
ATOM 2213 C CA . THR B 1 135 ? 1.024 -12.828 3.912 1 97.25 135 THR B CA 1
ATOM 2214 C C . THR B 1 135 ? 0.151 -13.148 2.699 1 97.25 135 THR B C 1
ATOM 2216 O O . THR B 1 135 ? -0.737 -12.367 2.35 1 97.25 135 THR B O 1
ATOM 2219 N N . ARG B 1 136 ? 0.396 -14.242 2.154 1 95.75 136 ARG B N 1
ATOM 2220 C CA . ARG B 1 136 ? -0.384 -14.727 1.019 1 95.75 136 ARG B CA 1
ATOM 2221 C C . ARG B 1 136 ? -0.977 -16.109 1.304 1 95.75 136 ARG B C 1
ATOM 2223 O O . ARG B 1 136 ? -0.356 -16.922 1.983 1 95.75 136 ARG B O 1
ATOM 2230 N N . ILE B 1 137 ? -2.178 -16.297 0.809 1 95.69 137 ILE B N 1
ATOM 2231 C CA . ILE B 1 137 ? -2.742 -17.641 0.704 1 95.69 137 ILE B CA 1
ATOM 2232 C C . ILE B 1 137 ? -2.383 -18.25 -0.652 1 95.69 137 ILE B C 1
ATOM 2234 O O . ILE B 1 137 ? -2.748 -17.703 -1.697 1 95.69 137 ILE B O 1
ATOM 2238 N N . TRP B 1 138 ? -1.621 -19.266 -0.487 1 94.19 138 TRP B N 1
ATOM 2239 C CA . TRP B 1 138 ? -1.066 -19.859 -1.701 1 94.19 138 TRP B CA 1
ATOM 2240 C C . TRP B 1 138 ? -2.148 -20.578 -2.5 1 94.19 138 TRP B C 1
ATOM 2242 O O . TRP B 1 138 ? -3.018 -21.234 -1.927 1 94.19 138 TRP B O 1
ATOM 2252 N N . GLY B 1 139 ? -2.217 -20.375 -3.785 1 89.06 139 GLY B N 1
ATOM 2253 C CA . GLY B 1 139 ? -3.229 -20.969 -4.641 1 89.06 139 GLY B CA 1
ATOM 2254 C C . GLY B 1 139 ? -3.129 -22.469 -4.723 1 89.06 139 GLY B C 1
ATOM 2255 O O . GLY B 1 139 ? -2.146 -23.062 -4.262 1 89.06 139 GLY B O 1
ATOM 2256 N N . LYS B 1 140 ? -4.227 -23.062 -5.203 1 81.56 140 LYS B N 1
ATOM 2257 C CA . LYS B 1 140 ? -4.254 -24.5 -5.383 1 81.56 140 LYS B CA 1
ATOM 2258 C C . LYS B 1 140 ? -3.322 -24.938 -6.516 1 81.56 140 LYS B C 1
ATOM 2260 O O . LYS B 1 140 ? -3.357 -24.375 -7.605 1 81.56 140 LYS B O 1
ATOM 2265 N N . GLU B 1 141 ? -2.354 -25.703 -6.176 1 75.44 141 GLU B N 1
ATOM 2266 C CA . GLU B 1 141 ? -1.353 -26.156 -7.137 1 75.44 141 GLU B CA 1
ATOM 2267 C C . GLU B 1 141 ? -1.905 -27.266 -8.023 1 75.44 141 GLU B C 1
ATOM 2269 O O . GLU B 1 141 ? -2.705 -28.094 -7.574 1 75.44 141 GLU B O 1
ATOM 2274 N N . ALA B 1 142 ? -1.837 -26.953 -9.398 1 64.69 142 ALA B N 1
ATOM 2275 C CA . ALA B 1 142 ? -2.24 -28.031 -10.297 1 64.69 142 ALA B CA 1
ATOM 2276 C C . ALA B 1 142 ? -1.396 -29.281 -10.055 1 64.69 142 ALA B C 1
ATOM 2278 O O . ALA B 1 142 ? -0.232 -29.188 -9.664 1 64.69 142 ALA B O 1
#

Solvent-accessible surface area (backbone atoms only — not comparable to full-atom values): 15268 Å² total; per-residue (Å²): 127,80,83,66,43,55,55,74,87,76,61,52,70,67,37,78,46,55,87,72,61,53,74,46,72,37,38,68,66,34,45,51,31,36,30,60,34,40,62,43,73,46,61,66,61,77,36,61,45,98,84,68,48,37,46,43,62,69,60,62,76,59,52,38,53,52,29,51,50,48,60,56,36,34,40,70,79,44,41,76,38,37,39,33,41,38,50,71,46,86,48,41,56,75,40,38,36,37,48,45,34,30,32,62,42,74,48,75,55,96,90,37,45,34,42,31,29,37,36,41,23,21,38,81,86,66,49,67,29,34,38,34,37,40,32,31,37,55,25,75,76,131,128,81,84,67,44,56,54,75,88,77,61,52,70,67,37,78,44,57,87,74,60,53,74,47,73,36,39,68,66,33,44,51,30,34,30,61,36,41,63,43,74,46,62,66,62,78,36,62,46,97,85,67,45,36,45,42,63,69,60,62,75,60,53,37,53,53,29,52,51,48,62,56,36,34,39,68,80,44,42,78,36,36,39,34,41,37,50,72,46,86,50,44,55,74,41,39,36,37,46,44,34,30,32,63,44,75,48,75,56,97,89,37,45,36,42,31,28,36,37,41,25,22,39,80,87,65,50,67,30,35,39,35,38,41,32,30,37,56,26,77,77,132

Secondary structure (DSSP, 8-state):
----PPPGGG--TT-EESSSPPEEE--HHHHHHHHHHHT---GGGTS--TTS--BPPHHHHHHTTHHHIIIIIPPTT-EEEEEEEEE-S--BTT-EEEEEEEEEEEEEETTEEEEEEEEEEEETT--EEEEEEEEEEEPPP-/----PPPGGG--TT-EESSSPPEEE--HHHHHHHHHHHT---GGGTS--TTS--BPPHHHHHHTTHHHIIIIIPPTT-EEEEEEEEE-S--BTT-EEEEEEEEEEEEEETTEEEEEEEEEEEETT--EEEEEEEEEEEPPP-